Protein AF-A0A3N0YQL2-F1 (afdb_monomer_lite)

pLDDT: mean 78.01, std 17.99, range [33.09, 98.69]

InterPro domains:
  IPR001079 Galectin, carbohydrate recognition domain [PF00337] (7-134)
  IPR001079 Galectin, carbohydrate recognition domain [PF00337] (142-264)
  IPR001079 Galectin, carbohydrate recognition domain [PF00337] (271-361)
  IPR001079 Galectin, carbohydrate recognition domain [PS51304] (8-136)
  IPR001079 Galectin, carbohydrate recognition domain [PS51304] (143-271)
  IPR001079 Galectin, carbohydrate recognition domain [PS51304] (274-363)
  IPR001079 Galectin, carbohydrate recognition domain [SM00276] (6-136)
  IPR001079 Galectin, carbohydrate recognition domain [SM00276] (141-267)
  IPR001079 Galectin, carbohydrate recognition domain [SM00276] (268-362)
  IPR001079 Galectin, carbohydrate recognition domain [SM00908] (12-135)
  IPR001079 Galectin, carbohydrate recognition domain [SM00908] (147-268)
  IPR001079 Galectin, carbohydrate recognition domain [SM00908] (270-363)
  IPR001079 Galectin, carbohydrate recognition domain [cd00070] (7-133)
  IPR001079 Galectin, carbohydrate recognition domain [cd00070] (142-264)
  IPR001079 Galectin, carbohydrate recognition domain [cd00070] (268-362)
  IPR013320 Concanavalin A-like lectin/glucanase domain superfamily [SSF49899] (4-138)
  IPR013320 Concanavalin A-like lectin/glucanase domain superfamily [SSF49899] (140-264)
  IPR013320 Concanavalin A-like lectin/glucanase domain superfamily [SSF49899] (266-362)
  IPR044156 Galectin-like [PTHR11346] (110-264)

Secondary structure (DSSP, 8-state):
--PBPSSEEEE-TT---TTEEEEEEEEE-TT-SBEEEEEEETTEEEEEEEEE-SSTT-EEEEEEEETTEE---EEEES-SS-TT-EEEEEEEE-SSEEEEEETTEEEEEEE-SS-GGG--EEEEEESEEEEEEEEEE---SSEEEE-TT---TT-EEEEEEEB-TT-SBEEEEEEETTEEEEEEEEETTTTEEEEEEEETTEE---EE-SS-S--TTSEEEEEEEE-SSEEEEEETTEEEEEEE-SS--GGGEEEEEEEE-B---EEEEETTEEEEEEEEETTTTEEEEEEEETTEE---EE-SS----TT----EEEEE-SSEEEEEETTEEEEEEE-SS--GGGEEEEEE--SS-------

Radius of gyration: 23.84 Å; chains: 1; bounding box: 56×53×61 Å

Sequence (363 aa):
LFTQSVPFTTPIQGGLKDGMIITVCGRVLLDANRFDVDFLYGSDHVLHFNPRYDGGSGLVVHNTFQKGIWGSEENKSQTPFPRGQTFALQIFVTQGSYKISTNGKPFSEFKHRLPFSWVDRFCIVGKVELSLVAFQHVVMVPYKSVIHGGLQPGKVIIIHGVISPQANRVGISLRHKHGIAFDYSPRFDENVVVRNTYQDGKWGAEERSELLPYKRGALMQVTIFCSHHQYEVFVNGEKTHTYKHRYTKLEEIDVLDIRGDMQVGISLRHKHGIAFDYSPRFDENVVVRNTYQDGKWGAEERSELLPYKRGALMQVTIFCSHHQYEVFVNGEKTHTYKHRYTKLEEIDVLDIRGDMQLTFVQP

Foldseek 3Di:
DDWDDPFDKDWPVPADDAQKKKKWKWAFAQPFQKKWKFQDFDPKTQWIWMFGDPDDQTKIWIWIGDPNDIDDIDIGPHDPHDHGDIKMWMWHDHPFWTFIDILQGTGDTGGGPDPSRSGTMITMHGRIITPDIDMDGFADPQGKDWPVQFADAFDKDKDKFAFALPFQKKWKFQDFPAWTQWIWMDGPVVQWTWIWTTHPNDIDDIDIDPGRPHDHRGMWIWMWHDHQFWTFIATPRHGRDIGGGPPNPRSRRTMITIHTGTFKFKFWDFPAWTQWGWGQDVVVQWIWIWTDHPNDIDDIDIDPGGPDDPPGGWDWDWDDDQFWIWIDISNHTRDIGGGPDRPVVRGDDIDGMGVHRCSDDDD

Structure (mmCIF, N/CA/C/O backbone):
data_AF-A0A3N0YQL2-F1
#
_entry.id   AF-A0A3N0YQL2-F1
#
loop_
_atom_site.group_PDB
_atom_site.id
_atom_site.type_symbol
_atom_site.label_atom_id
_atom_site.label_alt_id
_atom_site.label_comp_id
_atom_site.label_asym_id
_atom_site.label_entity_id
_atom_site.label_seq_id
_atom_site.pdbx_PDB_ins_code
_atom_site.Cartn_x
_atom_site.Cartn_y
_atom_site.Cartn_z
_atom_site.occupancy
_atom_site.B_iso_or_equiv
_atom_site.auth_seq_id
_atom_site.auth_comp_id
_atom_site.auth_asym_id
_atom_site.auth_atom_id
_atom_site.pdbx_PDB_model_num
ATOM 1 N N . LEU A 1 1 ? 21.279 8.010 3.273 1.00 38.53 1 LEU A N 1
ATOM 2 C CA . LEU A 1 1 ? 20.609 7.209 2.224 1.00 38.53 1 LEU A CA 1
ATOM 3 C C . LEU A 1 1 ? 21.231 5.823 2.232 1.00 38.53 1 LEU A C 1
ATOM 5 O O . LEU A 1 1 ? 22.429 5.730 2.003 1.00 38.53 1 LEU A O 1
ATOM 9 N N . PHE A 1 2 ? 20.461 4.785 2.556 1.00 39.72 2 PHE A N 1
ATOM 10 C CA . PHE A 1 2 ? 20.927 3.400 2.457 1.00 39.72 2 PHE A CA 1
ATOM 11 C C . PHE A 1 2 ? 20.707 2.916 1.021 1.00 39.72 2 PHE A C 1
ATOM 13 O O . PHE A 1 2 ? 19.566 2.840 0.573 1.00 39.72 2 PHE A O 1
ATOM 20 N N . THR A 1 3 ? 21.783 2.622 0.296 1.00 56.16 3 THR A N 1
ATOM 21 C CA . THR A 1 3 ? 21.717 1.931 -0.997 1.00 56.16 3 THR A CA 1
ATOM 22 C C . THR A 1 3 ? 21.744 0.424 -0.763 1.00 56.16 3 THR A C 1
ATOM 24 O O . THR A 1 3 ? 22.514 -0.069 0.062 1.00 56.16 3 THR A O 1
ATOM 27 N N . GLN A 1 4 ? 20.908 -0.328 -1.479 1.00 71.62 4 GLN A N 1
ATOM 28 C CA . GLN A 1 4 ? 21.026 -1.787 -1.509 1.00 71.62 4 GLN A CA 1
ATOM 29 C C . GLN A 1 4 ? 22.111 -2.156 -2.530 1.00 71.62 4 GLN A C 1
ATOM 31 O O . GLN A 1 4 ? 22.141 -1.607 -3.634 1.00 71.62 4 GLN A O 1
ATOM 36 N N . SER A 1 5 ? 23.028 -3.053 -2.163 1.00 84.81 5 SER A N 1
ATOM 37 C CA . SER A 1 5 ? 24.125 -3.463 -3.045 1.00 84.81 5 SER A CA 1
ATOM 38 C C . SER A 1 5 ? 23.605 -4.249 -4.246 1.00 84.81 5 SER A C 1
ATOM 40 O O . SER A 1 5 ? 22.799 -5.163 -4.077 1.00 84.81 5 SER A O 1
ATOM 42 N N . VAL A 1 6 ? 24.127 -3.945 -5.435 1.00 92.75 6 VAL A N 1
ATOM 43 C CA . VAL A 1 6 ? 23.905 -4.720 -6.663 1.00 92.75 6 VAL A CA 1
ATOM 44 C C . VAL A 1 6 ? 25.187 -5.515 -6.967 1.00 92.75 6 VAL A C 1
ATOM 46 O O . VAL A 1 6 ? 26.262 -4.913 -6.944 1.00 92.75 6 VAL A O 1
ATOM 49 N N . PRO A 1 7 ? 25.133 -6.840 -7.222 1.00 95.12 7 PRO A N 1
ATOM 50 C CA . PRO A 1 7 ? 23.943 -7.677 -7.389 1.00 95.12 7 PRO A CA 1
ATOM 51 C C . PRO A 1 7 ? 23.123 -7.830 -6.101 1.00 95.12 7 PRO A C 1
ATOM 53 O O . PRO A 1 7 ? 23.662 -8.096 -5.029 1.00 95.12 7 PRO A O 1
ATOM 56 N N . PHE A 1 8 ? 21.807 -7.677 -6.231 1.00 93.88 8 PHE A N 1
ATOM 57 C CA . PHE A 1 8 ? 20.845 -7.900 -5.159 1.00 93.88 8 PHE A CA 1
ATOM 58 C C . PHE A 1 8 ? 20.169 -9.251 -5.378 1.00 93.88 8 PHE A C 1
ATOM 60 O O . PHE A 1 8 ? 19.734 -9.566 -6.485 1.00 93.88 8 PHE A O 1
ATOM 67 N N . THR A 1 9 ? 20.050 -10.070 -4.338 1.00 94.56 9 THR A N 1
ATOM 68 C CA . THR A 1 9 ? 19.311 -11.336 -4.407 1.00 94.56 9 THR A CA 1
ATOM 69 C C . THR A 1 9 ? 18.670 -11.624 -3.061 1.00 94.56 9 THR A C 1
ATOM 71 O O . THR A 1 9 ? 19.324 -11.516 -2.027 1.00 94.56 9 THR A O 1
ATOM 74 N N . THR A 1 10 ? 17.395 -12.006 -3.068 1.00 88.94 10 THR A N 1
ATOM 75 C CA . THR A 1 10 ? 16.645 -12.319 -1.847 1.00 88.94 10 THR A CA 1
ATOM 76 C C . THR A 1 10 ? 15.658 -13.470 -2.081 1.00 88.94 10 THR A C 1
ATOM 78 O O . THR A 1 10 ? 15.078 -13.559 -3.170 1.00 88.94 10 THR A O 1
ATOM 81 N N . PRO A 1 11 ? 15.456 -14.380 -1.109 1.00 90.06 11 PRO A N 1
ATOM 82 C CA . PRO A 1 11 ? 14.391 -15.374 -1.181 1.00 90.06 11 PRO A CA 1
ATOM 83 C C . PRO A 1 11 ? 13.011 -14.722 -1.014 1.00 90.06 11 PRO A C 1
ATOM 85 O O . PRO A 1 11 ? 12.819 -13.854 -0.161 1.00 90.06 11 PRO A O 1
ATOM 88 N N . ILE A 1 12 ? 12.019 -15.191 -1.771 1.00 85.19 12 ILE A N 1
ATOM 89 C CA . ILE A 1 12 ? 10.620 -14.786 -1.585 1.00 85.19 12 ILE A CA 1
ATOM 90 C C . ILE A 1 12 ? 10.001 -15.703 -0.524 1.00 85.19 12 ILE A C 1
ATOM 92 O O . ILE A 1 12 ? 9.573 -16.821 -0.813 1.00 85.19 12 ILE A O 1
ATOM 96 N N . GLN A 1 13 ? 9.993 -15.256 0.736 1.00 72.62 13 GLN A N 1
ATOM 97 C CA . GLN A 1 13 ? 9.479 -16.062 1.849 1.00 72.62 13 GLN A CA 1
ATOM 98 C C . GLN A 1 13 ? 8.000 -16.427 1.647 1.00 72.62 13 GLN A C 1
ATOM 100 O O . GLN A 1 13 ? 7.140 -15.561 1.503 1.00 72.62 13 GLN A O 1
ATOM 105 N N . GLY A 1 14 ? 7.703 -17.729 1.661 1.00 75.50 14 GLY A N 1
ATOM 106 C CA . GLY A 1 14 ? 6.360 -18.252 1.397 1.00 75.50 14 GLY A CA 1
ATOM 107 C C . GLY A 1 14 ? 5.975 -18.331 -0.087 1.00 75.50 14 GLY A C 1
ATOM 108 O O . GLY A 1 14 ? 4.814 -18.634 -0.368 1.00 75.50 14 GLY A O 1
ATOM 109 N N . GLY A 1 15 ? 6.924 -18.092 -1.001 1.00 85.38 15 GLY A N 1
ATOM 110 C CA . GLY A 1 15 ? 6.731 -18.147 -2.450 1.00 85.38 15 GLY A CA 1
ATOM 111 C C . GLY A 1 15 ? 5.921 -16.977 -3.008 1.00 85.38 15 GLY A C 1
ATOM 112 O O . GLY A 1 15 ? 5.329 -16.184 -2.272 1.00 85.38 15 GLY A O 1
ATOM 113 N N . LEU A 1 16 ? 5.890 -16.878 -4.335 1.00 85.81 16 LEU A N 1
ATOM 114 C CA . LEU A 1 16 ? 5.120 -15.854 -5.032 1.00 85.81 16 LEU A CA 1
ATOM 115 C C . LEU A 1 16 ? 3.643 -16.259 -5.181 1.00 85.81 16 LEU A C 1
ATOM 117 O O . LEU A 1 16 ? 3.326 -17.402 -5.515 1.00 85.81 16 LEU A O 1
ATOM 121 N N . LYS A 1 17 ? 2.729 -15.317 -4.927 1.00 79.50 17 LYS A N 1
ATOM 122 C CA . LYS A 1 17 ? 1.278 -15.548 -4.831 1.00 79.50 17 LYS A CA 1
ATOM 123 C C . LYS A 1 17 ? 0.494 -14.572 -5.707 1.00 79.50 17 LYS A C 1
ATOM 125 O O . LYS A 1 17 ? 0.959 -13.472 -5.995 1.00 79.50 17 LYS A O 1
ATOM 130 N N . ASP A 1 18 ? -0.715 -14.974 -6.089 1.00 77.25 18 ASP A N 1
ATOM 131 C CA . ASP A 1 18 ? -1.687 -14.076 -6.720 1.00 77.25 18 ASP A CA 1
ATOM 132 C C . ASP A 1 18 ? -1.991 -12.881 -5.798 1.00 77.25 18 ASP A C 1
ATOM 134 O O . ASP A 1 18 ? -2.036 -13.017 -4.570 1.00 77.25 18 ASP A O 1
ATOM 138 N N . GLY A 1 19 ? -2.133 -11.693 -6.383 1.00 61.38 19 GLY A N 1
ATOM 139 C CA . GLY A 1 19 ? -2.349 -10.456 -5.636 1.00 61.38 19 GLY A CA 1
ATOM 140 C C . GLY A 1 19 ? -1.086 -9.854 -5.002 1.00 61.38 19 GLY A C 1
ATOM 141 O O . GLY A 1 19 ? -1.201 -8.875 -4.259 1.00 61.38 19 GLY A O 1
ATOM 142 N N . MET A 1 20 ? 0.109 -10.405 -5.259 1.00 69.88 20 MET A N 1
ATOM 143 C CA . MET A 1 20 ? 1.369 -9.797 -4.812 1.00 69.88 20 MET A CA 1
ATOM 144 C C . MET A 1 20 ? 1.831 -8.668 -5.735 1.00 69.88 20 MET A C 1
ATOM 146 O O . MET A 1 20 ? 1.753 -8.780 -6.957 1.00 69.88 20 MET A O 1
ATOM 150 N N . ILE A 1 21 ? 2.389 -7.608 -5.150 1.00 70.62 21 ILE A N 1
ATOM 151 C CA . ILE A 1 21 ? 3.128 -6.555 -5.854 1.00 70.62 21 ILE A CA 1
ATOM 152 C C . ILE A 1 21 ? 4.588 -6.619 -5.409 1.00 70.62 21 ILE A C 1
ATOM 154 O O . ILE A 1 21 ? 4.882 -6.663 -4.214 1.00 70.62 21 ILE A O 1
ATOM 158 N N . ILE A 1 22 ? 5.502 -6.605 -6.375 1.00 81.88 22 ILE A N 1
ATOM 159 C CA . ILE A 1 22 ? 6.930 -6.387 -6.149 1.00 81.88 22 ILE A CA 1
ATOM 160 C C . ILE A 1 22 ? 7.253 -4.985 -6.646 1.00 81.88 22 ILE A C 1
ATOM 162 O O . ILE A 1 22 ? 7.020 -4.689 -7.819 1.00 81.88 22 ILE A O 1
ATOM 166 N N . THR A 1 23 ? 7.788 -4.137 -5.772 1.00 74.69 23 THR A N 1
ATOM 167 C CA . THR A 1 23 ? 8.196 -2.772 -6.123 1.00 74.69 23 THR A CA 1
ATOM 168 C C . THR A 1 23 ? 9.709 -2.635 -6.014 1.00 74.69 23 THR A C 1
ATOM 170 O O . THR A 1 23 ? 10.309 -3.010 -5.006 1.00 74.69 23 THR A O 1
ATOM 173 N N . VAL A 1 24 ? 10.318 -2.077 -7.056 1.00 78.62 24 VAL A N 1
ATOM 174 C CA . VAL A 1 24 ? 11.746 -1.769 -7.146 1.00 78.62 24 VAL A CA 1
ATOM 175 C C . VAL A 1 24 ? 11.889 -0.281 -7.419 1.00 78.62 24 VAL A C 1
ATOM 177 O O . VAL A 1 24 ? 11.384 0.206 -8.430 1.00 78.62 24 VAL A O 1
ATOM 180 N N . CYS A 1 25 ? 12.604 0.432 -6.555 1.00 76.75 25 CYS A N 1
ATOM 181 C CA . CYS A 1 25 ? 12.960 1.828 -6.792 1.00 76.75 25 CYS A CA 1
ATOM 182 C C . CYS A 1 25 ? 14.475 1.972 -6.835 1.00 76.75 25 CYS A C 1
ATOM 184 O O . CYS A 1 25 ? 15.205 1.322 -6.082 1.00 76.75 25 CYS A O 1
ATOM 186 N N . GLY A 1 26 ? 14.949 2.822 -7.735 1.00 79.25 26 GLY A N 1
ATOM 187 C CA . GLY A 1 26 ? 16.371 2.933 -8.006 1.00 79.25 26 GLY A CA 1
ATOM 188 C C . GLY A 1 26 ? 16.716 4.053 -8.971 1.00 79.25 26 GLY A C 1
ATOM 189 O O . GLY A 1 26 ? 15.863 4.865 -9.335 1.00 79.25 26 GLY A O 1
ATOM 190 N N . ARG A 1 27 ? 17.981 4.081 -9.391 1.00 86.75 27 ARG A N 1
ATOM 191 C CA . ARG A 1 27 ? 18.517 4.966 -10.429 1.00 86.75 27 ARG A CA 1
ATOM 192 C C . ARG A 1 27 ? 19.263 4.140 -11.467 1.00 86.75 27 ARG A C 1
ATOM 194 O O . ARG A 1 27 ? 20.073 3.285 -11.121 1.00 86.75 27 ARG A O 1
ATOM 201 N N . VAL A 1 28 ? 19.026 4.414 -12.745 1.00 93.75 28 VAL A N 1
ATOM 202 C CA . VAL A 1 28 ? 19.843 3.848 -13.827 1.00 93.75 28 VAL A CA 1
ATOM 203 C C . VAL A 1 28 ? 21.182 4.580 -13.861 1.00 93.75 28 VAL A C 1
ATOM 205 O O . VAL A 1 28 ? 21.197 5.811 -13.918 1.00 93.75 28 VAL A O 1
ATOM 208 N N . LEU A 1 29 ? 22.307 3.862 -13.873 1.00 93.88 29 LEU A N 1
ATOM 209 C CA . LEU A 1 29 ? 23.619 4.509 -13.978 1.00 93.88 29 LEU A CA 1
ATOM 210 C C . LEU A 1 29 ? 23.774 5.258 -15.313 1.00 93.88 29 LEU A C 1
ATOM 212 O O . LEU A 1 29 ? 23.198 4.886 -16.338 1.00 93.88 29 LEU A O 1
ATOM 216 N N . LEU A 1 30 ? 24.554 6.342 -15.311 1.00 93.38 30 LEU A N 1
ATOM 217 C CA . LEU A 1 30 ? 24.712 7.204 -16.489 1.00 93.38 30 LEU A CA 1
ATOM 218 C C . LEU A 1 30 ? 25.372 6.470 -17.674 1.00 93.38 30 LEU A C 1
ATOM 220 O O . LEU A 1 30 ? 25.091 6.779 -18.828 1.00 93.38 30 LEU A O 1
ATOM 224 N N . ASP A 1 31 ? 26.194 5.462 -17.386 1.00 93.69 31 ASP A N 1
ATOM 225 C CA . ASP A 1 31 ? 26.913 4.607 -18.334 1.00 93.69 31 ASP A CA 1
ATOM 226 C C . ASP A 1 31 ? 26.268 3.209 -18.497 1.00 93.69 31 ASP A C 1
ATOM 228 O O . ASP A 1 31 ? 26.922 2.251 -18.938 1.00 93.69 31 ASP A O 1
ATOM 232 N N . ALA A 1 32 ? 24.990 3.061 -18.119 1.00 94.25 32 ALA A N 1
ATOM 233 C CA . ALA A 1 32 ? 24.277 1.788 -18.178 1.00 94.25 32 ALA A CA 1
ATOM 234 C C . ALA A 1 32 ? 24.202 1.229 -19.608 1.00 94.25 32 ALA A C 1
ATOM 236 O O . ALA A 1 32 ? 23.735 1.904 -20.525 1.00 94.25 32 ALA A O 1
ATOM 237 N N . ASN A 1 33 ? 24.624 -0.021 -19.806 1.00 94.38 33 ASN A N 1
ATOM 238 C CA . ASN A 1 33 ? 24.375 -0.793 -21.030 1.00 94.38 33 ASN A CA 1
ATOM 239 C C . ASN A 1 33 ? 23.115 -1.659 -20.887 1.00 94.38 33 ASN A C 1
ATOM 241 O O . ASN A 1 33 ? 22.314 -1.725 -21.816 1.00 94.38 33 ASN A O 1
ATOM 245 N N . ARG A 1 34 ? 22.906 -2.248 -19.702 1.00 96.38 34 ARG A N 1
ATOM 246 C CA . ARG A 1 34 ? 21.661 -2.903 -19.283 1.00 96.38 34 ARG A CA 1
ATOM 247 C C . ARG A 1 34 ? 21.572 -3.058 -17.762 1.00 96.38 34 ARG A C 1
ATOM 249 O O . ARG A 1 34 ? 22.577 -2.921 -17.058 1.00 96.38 34 ARG A O 1
ATOM 256 N N . PHE A 1 35 ? 20.384 -3.406 -17.287 1.00 97.50 35 PHE A N 1
ATOM 257 C CA . PHE A 1 35 ? 20.178 -4.062 -15.996 1.00 97.50 35 PHE A CA 1
ATOM 258 C C . PHE A 1 35 ? 19.065 -5.106 -16.119 1.00 97.50 35 PHE A C 1
ATOM 260 O O . PHE A 1 35 ? 18.319 -5.112 -17.100 1.00 97.50 35 PHE A O 1
ATOM 267 N N . ASP A 1 36 ? 18.979 -6.012 -15.157 1.00 97.69 36 ASP A N 1
ATOM 268 C CA . ASP A 1 36 ? 18.136 -7.203 -15.220 1.00 97.69 36 ASP A CA 1
ATOM 269 C C . ASP A 1 36 ? 17.361 -7.331 -13.897 1.00 97.69 36 ASP A C 1
ATOM 271 O O . ASP A 1 36 ? 17.932 -7.101 -12.829 1.00 97.69 36 ASP A O 1
ATOM 275 N N . VAL A 1 37 ? 16.067 -7.653 -13.961 1.00 98.25 37 VAL A N 1
ATOM 276 C CA . VAL A 1 37 ? 15.163 -7.834 -12.814 1.00 98.25 37 VAL A CA 1
ATOM 277 C C . VAL A 1 37 ? 14.435 -9.163 -12.992 1.00 98.25 37 VAL A C 1
ATOM 279 O O . VAL A 1 37 ? 13.551 -9.292 -13.838 1.00 98.25 37 VAL A O 1
ATOM 282 N N . ASP A 1 38 ? 14.805 -10.161 -12.197 1.00 98.50 38 ASP A N 1
ATOM 283 C CA . ASP A 1 38 ? 14.491 -11.556 -12.490 1.00 98.50 38 ASP A CA 1
ATOM 284 C C . ASP A 1 38 ? 13.735 -12.248 -11.347 1.00 98.50 38 ASP A C 1
ATOM 286 O O . ASP A 1 38 ? 14.109 -12.162 -10.173 1.00 98.50 38 ASP A O 1
ATOM 290 N N . PHE A 1 39 ? 12.705 -13.015 -11.713 1.00 98.44 39 PHE A N 1
ATOM 291 C CA . PHE A 1 39 ? 12.120 -14.053 -10.864 1.00 98.44 39 PHE A CA 1
ATOM 292 C C . PHE A 1 39 ? 12.756 -15.395 -11.205 1.00 98.44 39 PHE A C 1
ATOM 294 O O . PHE A 1 39 ? 12.679 -15.846 -12.349 1.00 98.44 39 PHE A O 1
ATOM 301 N N . LEU A 1 40 ? 13.354 -16.047 -10.211 1.00 97.88 40 LEU A N 1
ATOM 302 C CA . LEU A 1 40 ? 14.130 -17.271 -10.388 1.00 97.88 40 LEU A CA 1
ATOM 303 C C . LEU A 1 40 ? 13.453 -18.478 -9.726 1.00 97.88 40 LEU A C 1
ATOM 305 O O . LEU A 1 40 ? 12.736 -18.338 -8.733 1.00 97.88 40 LEU A O 1
ATOM 309 N N . TYR A 1 41 ? 13.735 -19.662 -10.267 1.00 96.56 41 TYR A N 1
ATOM 310 C CA . TYR A 1 41 ? 13.496 -20.954 -9.627 1.00 96.56 41 TYR A CA 1
ATOM 311 C C . TYR A 1 41 ? 14.655 -21.897 -9.958 1.00 96.56 41 TYR A C 1
ATOM 313 O O . TYR A 1 41 ? 14.894 -22.215 -11.121 1.00 96.56 41 TYR A O 1
ATOM 321 N N . GLY A 1 42 ? 15.419 -22.331 -8.953 1.00 92.56 42 GLY A N 1
ATOM 322 C CA . GLY A 1 42 ? 16.680 -23.044 -9.211 1.00 92.56 42 GLY A CA 1
ATOM 323 C C . GLY A 1 42 ? 17.625 -22.235 -10.123 1.00 92.56 42 GLY A C 1
ATOM 324 O O . GLY A 1 42 ? 18.011 -21.119 -9.773 1.00 92.56 42 GLY A O 1
ATOM 325 N N . SER A 1 43 ? 17.986 -22.798 -11.281 1.00 94.12 43 SER A N 1
ATOM 326 C CA . SER A 1 43 ? 18.765 -22.140 -12.347 1.00 94.12 43 SER A CA 1
ATOM 327 C C . SER A 1 43 ? 17.916 -21.470 -13.439 1.00 94.12 43 SER A C 1
ATOM 329 O O . SER A 1 43 ? 18.475 -20.888 -14.366 1.00 94.12 43 SER A O 1
ATOM 331 N N . ASP A 1 44 ? 16.591 -21.602 -13.384 1.00 97.50 44 ASP A N 1
ATOM 332 C CA . ASP A 1 44 ? 15.672 -21.098 -14.403 1.00 97.50 44 ASP A CA 1
ATOM 333 C C . ASP A 1 44 ? 15.236 -19.655 -14.076 1.00 97.50 44 ASP A C 1
ATOM 335 O O . ASP A 1 44 ? 14.989 -19.310 -12.916 1.00 97.50 44 ASP A O 1
ATOM 339 N N . HIS A 1 45 ? 15.092 -18.818 -15.108 1.00 98.25 45 HIS A N 1
ATOM 340 C CA . HIS A 1 45 ? 14.510 -17.476 -14.999 1.00 98.25 45 HIS A CA 1
ATOM 341 C C . HIS A 1 45 ? 13.043 -17.574 -15.425 1.00 98.25 45 HIS A C 1
ATOM 343 O O . HIS A 1 45 ? 12.743 -17.655 -16.616 1.00 98.25 45 HIS A O 1
ATOM 349 N N . VAL A 1 46 ? 12.124 -17.588 -14.458 1.00 98.25 46 VAL A N 1
ATOM 350 C CA . VAL A 1 46 ? 10.669 -17.675 -14.680 1.00 98.25 46 VAL A CA 1
ATOM 351 C C . VAL A 1 46 ? 10.168 -16.429 -15.415 1.00 98.25 46 VAL A C 1
ATOM 353 O O . VAL A 1 46 ? 9.476 -16.537 -16.430 1.00 98.25 46 VAL A O 1
ATOM 356 N N . LEU A 1 47 ? 10.598 -15.259 -14.939 1.00 98.56 47 LEU A N 1
ATOM 357 C CA . LEU A 1 47 ? 10.527 -13.979 -15.637 1.00 98.56 47 LEU A CA 1
ATOM 358 C C . LEU A 1 47 ? 11.933 -13.387 -15.654 1.00 98.56 47 LEU A C 1
ATOM 360 O O . LEU A 1 47 ? 12.548 -13.243 -14.601 1.00 98.56 47 LEU A O 1
ATOM 364 N N . HIS A 1 48 ? 12.388 -12.996 -16.836 1.00 98.62 48 HIS A N 1
ATOM 365 C CA . HIS A 1 48 ? 13.538 -12.131 -17.041 1.00 98.62 48 HIS A CA 1
ATOM 366 C C . HIS A 1 48 ? 13.045 -10.787 -17.574 1.00 98.62 48 HIS A C 1
ATOM 368 O O . HIS A 1 48 ? 12.433 -10.764 -18.643 1.00 98.62 48 HIS A O 1
ATOM 374 N N . PHE A 1 49 ? 13.270 -9.691 -16.844 1.00 98.25 49 PHE A N 1
ATOM 375 C CA . PHE A 1 49 ? 12.907 -8.330 -17.257 1.00 98.25 49 PHE A CA 1
ATOM 376 C C . PHE A 1 49 ? 14.176 -7.496 -17.438 1.00 98.25 49 PHE A C 1
ATOM 378 O O . PHE A 1 49 ? 14.848 -7.152 -16.467 1.00 98.25 49 PHE A O 1
ATOM 385 N N . ASN A 1 50 ? 14.517 -7.167 -18.683 1.00 97.56 50 ASN A N 1
ATOM 386 C CA . ASN A 1 50 ? 15.839 -6.647 -19.025 1.00 97.56 50 ASN A CA 1
ATOM 387 C C . ASN A 1 50 ? 15.782 -5.379 -19.888 1.00 97.56 50 ASN A C 1
ATOM 389 O O . ASN A 1 50 ? 15.722 -5.458 -21.120 1.00 97.56 50 ASN A O 1
ATOM 393 N N . PRO A 1 51 ? 15.814 -4.193 -19.257 1.00 97.06 51 PRO A N 1
ATOM 394 C CA . PRO A 1 51 ? 16.091 -2.931 -19.933 1.00 97.06 51 PRO A CA 1
ATOM 395 C C . PRO A 1 51 ? 17.501 -2.906 -20.542 1.00 97.06 51 PRO A C 1
ATOM 397 O O . PRO A 1 51 ? 18.503 -2.931 -19.825 1.00 97.06 51 PRO A O 1
ATOM 400 N N . ARG A 1 52 ? 17.569 -2.821 -21.876 1.00 95.44 52 ARG A N 1
ATOM 401 C CA . ARG A 1 52 ? 18.792 -2.716 -22.689 1.00 95.44 52 ARG A CA 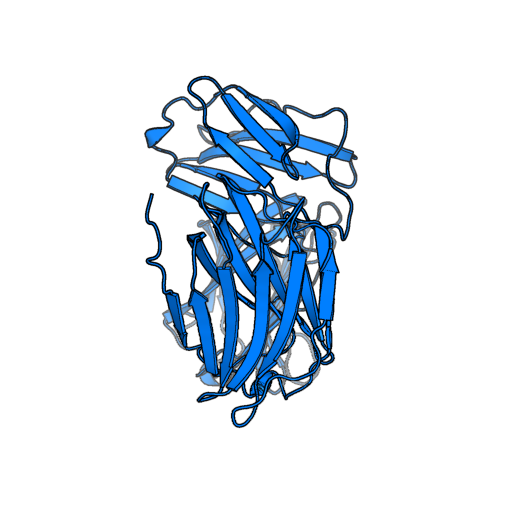1
ATOM 402 C C . ARG A 1 52 ? 18.884 -1.332 -23.336 1.00 95.44 52 ARG A C 1
ATOM 404 O O . ARG A 1 52 ? 17.876 -0.755 -23.748 1.00 95.44 52 ARG A O 1
ATOM 411 N N . TYR A 1 53 ? 20.103 -0.817 -23.474 1.00 92.50 53 TYR A N 1
ATOM 412 C CA . TYR A 1 53 ? 20.385 0.518 -24.019 1.00 92.50 53 TYR A CA 1
ATOM 413 C C . TYR A 1 53 ? 21.285 0.479 -25.263 1.00 92.50 53 TYR A C 1
ATOM 415 O O . TYR A 1 53 ? 22.004 1.442 -25.562 1.00 92.50 53 TYR A O 1
ATOM 423 N N . ASP A 1 54 ? 21.246 -0.647 -25.972 1.00 82.62 54 ASP A N 1
ATOM 424 C CA . ASP A 1 54 ? 22.004 -0.917 -27.187 1.00 82.62 54 ASP A CA 1
ATOM 425 C C . ASP A 1 54 ? 21.328 -0.227 -28.386 1.00 82.62 54 ASP A C 1
ATOM 427 O O . ASP A 1 54 ? 20.577 -0.828 -29.151 1.00 82.62 54 ASP A O 1
ATOM 431 N N . GLY A 1 55 ? 21.577 1.080 -28.517 1.00 65.69 55 GLY A N 1
ATOM 432 C CA . GLY A 1 55 ? 21.080 1.922 -29.608 1.00 65.69 55 GLY A CA 1
ATOM 433 C C . GLY A 1 55 ? 19.868 2.795 -29.252 1.00 65.69 55 GLY A C 1
ATOM 434 O O . GLY A 1 55 ? 18.907 2.362 -28.615 1.00 65.69 55 GLY A O 1
ATOM 435 N N . GLY A 1 56 ? 19.909 4.053 -29.705 1.00 72.38 56 GLY A N 1
ATOM 436 C CA . GLY A 1 56 ? 18.789 4.997 -29.634 1.00 72.38 56 GLY A CA 1
ATOM 437 C C . GLY A 1 56 ? 18.199 5.179 -28.230 1.00 72.38 56 GLY A C 1
ATOM 438 O O . GLY A 1 56 ? 18.917 5.403 -27.257 1.00 72.38 56 GLY A O 1
ATOM 439 N N . SER A 1 57 ? 16.871 5.095 -28.141 1.00 74.69 57 SER A N 1
ATOM 440 C CA . SER A 1 57 ? 16.079 5.238 -26.912 1.00 74.69 57 SER A CA 1
ATOM 441 C C . SER A 1 57 ? 15.911 3.938 -26.109 1.00 74.69 57 SER A C 1
ATOM 443 O O . SER A 1 57 ? 15.085 3.894 -25.198 1.00 74.69 57 SER A O 1
ATOM 445 N N . GLY A 1 58 ? 16.685 2.890 -26.418 1.00 88.62 58 GLY A N 1
ATOM 446 C CA . GLY A 1 58 ? 16.667 1.609 -25.706 1.00 88.62 58 GLY A CA 1
ATOM 447 C C . GLY A 1 58 ? 15.366 0.809 -25.847 1.00 88.62 58 GLY A C 1
ATOM 448 O O . GLY A 1 58 ? 14.407 1.213 -26.511 1.00 88.62 58 GLY A O 1
ATOM 449 N N . LEU A 1 59 ? 15.337 -0.357 -25.205 1.00 94.31 59 LEU A N 1
ATOM 450 C CA . LEU A 1 59 ? 14.196 -1.274 -25.184 1.00 94.31 59 LEU A CA 1
ATOM 451 C C . LEU A 1 59 ? 14.164 -2.081 -23.881 1.00 94.31 59 LEU A C 1
ATOM 453 O O . LEU A 1 59 ? 15.134 -2.093 -23.128 1.00 94.31 59 LEU A O 1
ATOM 457 N N . VAL A 1 60 ? 13.064 -2.785 -23.625 1.00 96.69 60 VAL A N 1
ATOM 458 C CA . VAL A 1 60 ? 12.965 -3.780 -22.549 1.00 96.69 60 VAL A CA 1
ATOM 459 C C . VAL A 1 60 ? 12.631 -5.142 -23.141 1.00 96.69 60 VAL A C 1
ATOM 461 O O . VAL A 1 60 ? 11.637 -5.277 -23.859 1.00 96.69 60 VAL A O 1
ATOM 464 N N . VAL A 1 61 ? 13.446 -6.145 -22.821 1.00 97.25 61 VAL A N 1
ATOM 465 C CA . VAL A 1 61 ? 13.205 -7.551 -23.164 1.00 97.25 61 VAL A CA 1
ATOM 466 C C . VAL A 1 61 ? 12.495 -8.249 -22.015 1.00 97.25 61 VAL A C 1
ATOM 468 O O . VAL A 1 61 ? 12.888 -8.093 -20.859 1.00 97.25 61 VAL A O 1
ATOM 471 N N . HIS A 1 62 ? 11.483 -9.050 -22.342 1.00 98.19 62 HIS A N 1
ATOM 472 C CA . HIS A 1 62 ? 10.883 -10.021 -21.432 1.00 98.19 62 HIS A CA 1
ATOM 473 C C . HIS A 1 62 ? 11.135 -11.424 -21.978 1.00 98.19 62 HIS A C 1
ATOM 475 O O . HIS A 1 62 ? 10.950 -11.663 -23.174 1.00 98.19 62 HIS A O 1
ATOM 481 N N . ASN A 1 63 ? 11.561 -12.361 -21.136 1.00 98.56 63 ASN A N 1
ATOM 482 C CA . ASN A 1 63 ? 11.724 -13.751 -21.556 1.00 98.56 63 ASN A CA 1
ATOM 483 C C . ASN A 1 63 ? 11.634 -14.722 -20.367 1.00 98.56 63 ASN A C 1
ATOM 485 O O . ASN A 1 63 ? 11.529 -14.312 -19.213 1.00 98.56 63 ASN A O 1
ATOM 489 N N . THR A 1 64 ? 11.710 -16.013 -20.668 1.00 98.69 64 THR A N 1
ATOM 490 C CA . THR A 1 64 ? 11.885 -17.103 -19.706 1.00 98.69 64 THR A CA 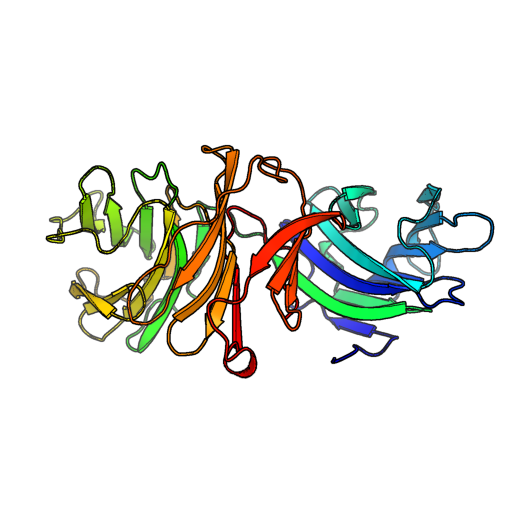1
ATOM 491 C C . THR A 1 64 ? 13.106 -17.911 -20.137 1.00 98.69 64 THR A C 1
ATOM 493 O O . THR A 1 64 ? 13.251 -18.221 -21.323 1.00 98.69 64 THR A O 1
ATOM 496 N N . PHE A 1 65 ? 13.968 -18.260 -19.186 1.00 98.50 65 PHE A N 1
ATOM 497 C CA . PHE A 1 65 ? 15.070 -19.202 -19.375 1.00 98.50 65 PHE A CA 1
ATOM 498 C C . PHE A 1 65 ? 14.728 -20.491 -18.642 1.00 98.50 65 PHE A C 1
ATOM 500 O O . PHE A 1 65 ? 14.483 -20.455 -17.438 1.00 98.50 65 PHE A O 1
ATOM 507 N N . GLN A 1 66 ? 14.707 -21.614 -19.353 1.00 97.56 66 GLN A N 1
ATOM 508 C CA . GLN A 1 66 ? 14.404 -22.916 -18.772 1.00 97.56 66 GLN A CA 1
ATOM 509 C C . GLN A 1 66 ? 15.378 -23.976 -19.280 1.00 97.56 66 GLN A C 1
ATOM 511 O O . GLN A 1 66 ? 15.598 -24.090 -20.486 1.00 97.56 66 GLN A O 1
ATOM 516 N N . LYS A 1 67 ? 15.920 -24.798 -18.369 1.00 95.06 67 LYS A N 1
ATOM 517 C CA . LYS A 1 67 ? 16.758 -25.970 -18.699 1.00 95.06 67 LYS A CA 1
ATOM 518 C C . LYS A 1 67 ? 17.930 -25.632 -19.637 1.00 95.06 67 LYS A C 1
ATOM 520 O O . LYS A 1 67 ? 18.267 -26.409 -20.527 1.00 95.06 67 LYS A O 1
ATOM 525 N N . GLY A 1 68 ? 18.548 -24.467 -19.443 1.00 95.31 68 GLY A N 1
ATOM 526 C CA . GLY A 1 68 ? 19.692 -24.020 -20.242 1.00 95.31 68 GLY A CA 1
ATOM 527 C C . GLY A 1 68 ? 19.348 -23.248 -21.523 1.00 95.31 68 GLY A C 1
ATOM 528 O O . GLY A 1 68 ? 20.268 -22.868 -22.244 1.00 95.31 68 GLY A O 1
ATOM 529 N N . ILE A 1 69 ? 18.065 -23.015 -21.831 1.00 97.31 69 ILE A N 1
ATOM 530 C CA . ILE A 1 69 ? 17.620 -22.433 -23.107 1.00 97.31 69 ILE A CA 1
ATOM 531 C C . ILE A 1 69 ? 16.707 -21.219 -22.868 1.00 97.31 69 ILE A C 1
ATOM 533 O O . ILE A 1 69 ? 15.779 -21.265 -22.059 1.00 97.31 69 ILE A O 1
ATOM 537 N N . TRP A 1 70 ? 16.953 -20.132 -23.604 1.00 98.38 70 TRP A N 1
ATOM 538 C CA . TRP A 1 70 ? 16.062 -18.968 -23.670 1.00 98.38 70 TRP A CA 1
ATOM 539 C C . TRP A 1 70 ? 14.871 -19.236 -24.595 1.00 98.38 70 TRP A C 1
ATOM 541 O O . TRP A 1 70 ? 15.040 -19.748 -25.701 1.00 98.38 70 TRP A O 1
ATOM 551 N N . GLY A 1 71 ? 13.670 -18.842 -24.168 1.00 98.25 71 GLY A N 1
ATOM 552 C CA . GLY A 1 71 ? 12.489 -18.813 -25.032 1.00 98.25 71 GLY A CA 1
ATOM 553 C C . GLY A 1 71 ? 12.512 -17.659 -26.045 1.00 98.25 71 GLY A C 1
ATOM 554 O O . GLY A 1 71 ? 13.507 -16.953 -26.207 1.00 98.25 71 GLY A O 1
ATOM 555 N N . SER A 1 72 ? 11.383 -17.424 -26.716 1.00 97.75 72 SER A N 1
ATOM 556 C CA . SER A 1 72 ? 11.213 -16.274 -27.616 1.00 97.75 72 SER A CA 1
ATOM 557 C C . SER A 1 72 ? 11.203 -14.950 -26.838 1.00 97.75 72 SER A C 1
ATOM 559 O O . SER A 1 72 ? 10.444 -14.816 -25.878 1.00 97.75 72 SER A O 1
ATOM 561 N N . GLU A 1 73 ? 12.003 -13.964 -27.249 1.00 97.75 73 GLU A N 1
ATOM 562 C CA . GLU A 1 73 ? 12.009 -12.630 -26.628 1.00 97.75 73 GLU A CA 1
ATOM 563 C C . GLU A 1 73 ? 10.693 -11.863 -26.885 1.00 97.75 73 GLU A C 1
ATOM 565 O O . GLU A 1 73 ? 10.173 -11.845 -28.001 1.00 97.75 73 GLU A O 1
ATOM 570 N N . GLU A 1 74 ? 10.173 -11.183 -25.860 1.00 97.44 74 GLU A N 1
ATOM 571 C CA . GLU A 1 74 ? 9.064 -10.227 -25.955 1.00 97.44 74 GLU A CA 1
ATOM 572 C C . GLU A 1 74 ? 9.576 -8.798 -25.717 1.00 97.44 74 GLU A C 1
ATOM 574 O O . GLU A 1 74 ? 9.774 -8.352 -24.582 1.00 97.44 74 GLU A O 1
ATOM 579 N N . ASN A 1 75 ? 9.788 -8.069 -26.814 1.00 94.25 75 ASN A N 1
ATOM 580 C CA . ASN A 1 75 ? 10.472 -6.778 -26.805 1.00 94.25 75 ASN A CA 1
ATOM 581 C C . ASN A 1 75 ? 9.492 -5.593 -26.762 1.00 94.25 75 ASN A C 1
ATOM 583 O O . ASN A 1 75 ? 8.484 -5.563 -27.473 1.00 94.25 75 ASN A O 1
ATOM 587 N N . LYS A 1 76 ? 9.808 -4.590 -25.936 1.00 92.44 76 LYS A N 1
ATOM 588 C CA . LYS A 1 76 ? 9.109 -3.299 -25.850 1.00 92.44 76 LYS A CA 1
ATOM 589 C C . LYS A 1 76 ? 10.089 -2.170 -26.160 1.00 92.44 76 LYS A C 1
ATOM 591 O O . LYS A 1 76 ? 11.000 -1.909 -25.379 1.00 92.44 76 LYS A O 1
ATOM 596 N N . SER A 1 77 ? 9.921 -1.532 -27.315 1.00 84.75 77 SER A N 1
ATOM 597 C CA . SER A 1 77 ? 10.733 -0.386 -27.747 1.00 84.75 77 SER A CA 1
ATOM 598 C C . SER A 1 77 ? 10.501 0.837 -26.858 1.00 84.75 77 SER A C 1
ATOM 600 O O . SER A 1 77 ? 9.382 1.040 -26.399 1.00 84.75 77 SER A O 1
ATOM 602 N N . GLN A 1 78 ? 11.532 1.679 -26.714 1.00 84.88 78 GLN A N 1
ATOM 603 C CA . GLN A 1 78 ? 11.591 2.825 -25.798 1.00 84.88 78 GLN A CA 1
ATOM 604 C C . GLN A 1 78 ? 11.547 2.382 -24.330 1.00 84.88 78 GLN A C 1
ATOM 606 O O . GLN A 1 78 ? 10.493 2.080 -23.772 1.00 84.88 78 GLN A O 1
ATOM 611 N N . THR A 1 79 ? 12.716 2.342 -23.688 1.00 87.38 79 THR A N 1
ATOM 612 C CA . THR A 1 79 ? 12.787 1.978 -22.268 1.00 87.38 79 THR A CA 1
ATOM 613 C C . THR A 1 79 ? 12.210 3.098 -21.384 1.00 87.38 79 THR A C 1
ATOM 615 O O . THR A 1 79 ? 12.594 4.258 -21.550 1.00 87.38 79 THR A O 1
ATOM 618 N N . PRO A 1 80 ? 11.334 2.794 -20.405 1.00 87.19 80 PRO A N 1
ATOM 619 C CA . PRO A 1 80 ? 10.794 3.781 -19.465 1.00 87.19 80 PRO A CA 1
ATOM 620 C C . PRO A 1 80 ? 11.802 4.169 -18.365 1.00 87.19 80 PRO A C 1
ATOM 622 O O . PRO A 1 80 ? 11.448 4.862 -17.410 1.00 87.19 80 PRO A O 1
ATOM 625 N N . PHE A 1 81 ? 13.058 3.730 -18.494 1.00 91.75 81 PHE A N 1
ATOM 626 C CA . PHE A 1 81 ? 14.138 3.911 -17.530 1.00 91.75 81 PHE A CA 1
ATOM 627 C C . PHE A 1 81 ? 15.300 4.711 -18.155 1.00 91.75 81 PHE A C 1
ATOM 629 O O . PHE A 1 81 ? 16.286 4.105 -18.572 1.00 91.75 81 PHE A O 1
ATOM 636 N N . PRO A 1 82 ? 15.249 6.048 -18.291 1.00 90.38 82 PRO A N 1
ATOM 637 C CA . PRO A 1 82 ? 16.360 6.796 -18.886 1.00 90.38 82 PRO A CA 1
ATOM 638 C C . PRO A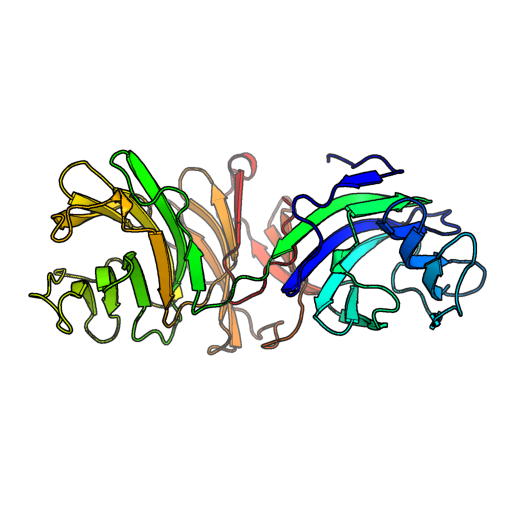 1 82 ? 17.636 6.732 -18.026 1.00 90.38 82 PRO A C 1
ATOM 640 O O . PRO A 1 82 ? 17.569 6.749 -16.797 1.00 90.38 82 PRO A O 1
ATOM 643 N N . ARG A 1 83 ? 18.813 6.713 -18.667 1.00 93.62 83 ARG A N 1
ATOM 644 C CA . ARG A 1 83 ? 20.123 6.777 -17.984 1.00 93.62 83 ARG A CA 1
ATOM 645 C C . ARG A 1 83 ? 20.212 8.003 -17.066 1.00 93.62 83 ARG A C 1
ATOM 647 O O . ARG A 1 83 ? 19.771 9.089 -17.435 1.00 93.62 83 ARG A O 1
ATOM 654 N N . GLY A 1 84 ? 20.785 7.828 -15.878 1.00 87.94 84 GLY A N 1
ATOM 655 C CA . GLY A 1 84 ? 20.919 8.864 -14.848 1.00 87.94 84 GLY A CA 1
ATOM 656 C C . GLY A 1 84 ? 19.632 9.189 -14.076 1.00 87.94 84 GLY A C 1
ATOM 657 O O . GLY A 1 84 ? 19.716 9.817 -13.018 1.00 87.94 84 GLY A O 1
ATOM 658 N N . GLN A 1 85 ? 18.457 8.759 -14.549 1.00 84.19 85 GLN A N 1
ATOM 659 C CA . GLN A 1 85 ? 17.171 9.045 -13.910 1.00 84.19 85 GLN A CA 1
ATOM 660 C C . GLN A 1 85 ? 16.797 8.004 -12.856 1.00 84.19 85 GLN A C 1
ATOM 662 O O . GLN A 1 85 ? 17.209 6.841 -12.912 1.00 84.19 85 GLN A O 1
ATOM 667 N N . THR A 1 86 ? 15.999 8.441 -11.883 1.00 78.25 86 THR A N 1
ATOM 668 C CA . THR A 1 86 ? 15.334 7.548 -10.935 1.00 78.25 86 THR A CA 1
ATOM 669 C C . THR A 1 86 ? 14.103 6.896 -11.560 1.00 78.25 86 THR A C 1
ATOM 671 O O . THR A 1 86 ? 13.523 7.413 -12.516 1.00 78.25 86 THR A O 1
ATOM 674 N N . PHE A 1 87 ? 13.694 5.754 -11.016 1.00 81.56 87 PHE A N 1
ATOM 675 C CA . PHE A 1 87 ? 12.492 5.044 -11.439 1.00 81.56 87 PHE A CA 1
ATOM 676 C C . PHE A 1 87 ? 11.798 4.339 -10.272 1.00 81.56 87 PHE A C 1
ATOM 678 O O . PHE A 1 87 ? 12.424 4.017 -9.261 1.00 81.56 87 PHE A O 1
ATOM 685 N N . ALA A 1 88 ? 10.517 4.041 -10.473 1.00 74.31 88 ALA A N 1
ATOM 686 C CA . ALA A 1 88 ? 9.760 3.042 -9.734 1.00 74.31 88 ALA A CA 1
ATOM 687 C C . ALA A 1 88 ? 9.232 1.992 -10.726 1.00 74.31 88 ALA A C 1
ATOM 689 O O . ALA A 1 88 ? 8.452 2.319 -11.620 1.00 74.31 88 ALA A O 1
ATOM 690 N N . LEU A 1 89 ? 9.665 0.742 -10.583 1.00 82.56 89 LEU A N 1
ATOM 691 C CA . LEU A 1 89 ? 9.167 -0.430 -11.302 1.00 82.56 89 LEU A CA 1
ATOM 692 C C . LEU A 1 89 ? 8.244 -1.210 -10.367 1.00 82.56 89 LEU A C 1
ATOM 694 O O . LEU A 1 89 ? 8.569 -1.426 -9.203 1.00 82.56 89 LEU A O 1
ATOM 698 N N . GLN A 1 90 ? 7.109 -1.655 -10.889 1.00 74.62 90 GLN A N 1
ATOM 699 C CA . GLN A 1 90 ? 6.125 -2.442 -10.165 1.00 74.62 90 GLN A CA 1
ATOM 700 C C . GLN A 1 90 ? 5.744 -3.663 -10.991 1.00 74.62 90 GLN A C 1
ATOM 702 O O . GLN A 1 90 ? 5.372 -3.524 -12.158 1.00 74.62 90 GLN A O 1
ATOM 707 N N . ILE A 1 91 ? 5.786 -4.842 -10.380 1.00 85.44 91 ILE A N 1
ATOM 708 C CA . ILE A 1 91 ? 5.370 -6.100 -10.994 1.00 85.44 91 ILE A CA 1
ATOM 709 C C . ILE A 1 91 ? 4.224 -6.668 -10.156 1.00 85.44 91 ILE A C 1
ATOM 711 O O . ILE A 1 91 ? 4.430 -7.100 -9.024 1.00 85.44 91 ILE A O 1
ATOM 715 N N . PHE A 1 92 ? 3.008 -6.633 -10.697 1.00 79.81 92 PHE A N 1
ATOM 716 C CA . PHE A 1 92 ? 1.813 -7.195 -10.077 1.00 79.81 92 PHE A CA 1
ATOM 717 C C . PHE A 1 92 ? 1.576 -8.618 -10.584 1.00 79.81 92 PHE A C 1
ATOM 719 O O . PHE A 1 92 ? 1.473 -8.857 -11.790 1.00 79.81 92 PHE A O 1
ATOM 726 N N . VAL A 1 93 ? 1.500 -9.564 -9.657 1.00 82.12 93 VAL A N 1
ATOM 727 C CA . VAL A 1 93 ? 1.324 -10.989 -9.928 1.00 82.12 93 VAL A CA 1
ATOM 728 C C . VAL A 1 93 ? -0.163 -11.304 -9.952 1.00 82.12 93 VAL A C 1
ATOM 730 O O . VAL A 1 93 ? -0.853 -11.168 -8.943 1.00 82.12 93 VAL A O 1
ATOM 733 N N . THR A 1 94 ? -0.649 -11.745 -11.108 1.00 79.38 94 THR A N 1
ATOM 734 C CA . THR A 1 94 ? -2.015 -12.255 -11.273 1.00 79.38 94 THR A CA 1
ATOM 735 C C . THR A 1 94 ? -1.991 -13.741 -11.613 1.00 79.38 94 THR A C 1
ATOM 737 O O . THR A 1 94 ? -0.960 -14.267 -12.029 1.00 79.38 94 THR A O 1
ATOM 740 N N . GLN A 1 95 ? -3.136 -14.412 -11.541 1.00 80.56 95 GLN A N 1
ATOM 741 C CA . GLN A 1 95 ? -3.281 -15.812 -11.938 1.00 80.56 95 GLN A CA 1
ATOM 742 C C . GLN A 1 95 ? -2.839 -16.105 -13.391 1.00 80.56 95 GLN A C 1
ATOM 744 O O . GLN A 1 95 ? -2.415 -17.223 -13.675 1.00 80.56 95 GLN A O 1
ATOM 749 N N . GLY A 1 96 ? -2.925 -15.131 -14.310 1.00 81.38 96 GLY A N 1
ATOM 750 C CA . GLY A 1 96 ? -2.622 -15.321 -15.741 1.00 81.38 96 GLY A CA 1
ATOM 751 C C . GLY A 1 96 ? -1.333 -14.663 -16.255 1.00 81.38 96 GLY A C 1
ATOM 752 O O . GLY A 1 96 ? -0.812 -15.068 -17.298 1.00 81.38 96 GLY A O 1
ATOM 753 N N . SER A 1 97 ? -0.823 -13.644 -15.564 1.00 90.88 97 SER A N 1
ATOM 754 C CA . SER A 1 97 ? 0.303 -12.830 -16.037 1.00 90.88 97 SER A CA 1
ATOM 755 C C . SER A 1 97 ? 0.993 -12.031 -14.930 1.00 90.88 97 SER A C 1
ATOM 757 O O . SER A 1 97 ? 0.428 -11.777 -13.860 1.00 90.88 97 SER A O 1
ATOM 759 N N . TYR A 1 98 ? 2.203 -11.566 -15.236 1.00 95.50 98 TYR A N 1
ATOM 760 C CA . TYR A 1 98 ? 2.844 -10.441 -14.567 1.00 95.50 98 TYR A CA 1
ATOM 761 C C . TYR A 1 98 ? 2.436 -9.141 -15.265 1.00 95.50 98 TYR A C 1
ATOM 763 O O . TYR A 1 98 ? 2.767 -8.934 -16.435 1.00 95.50 98 TYR A O 1
ATOM 771 N N . LYS A 1 99 ? 1.737 -8.251 -14.558 1.00 80.69 99 LYS A N 1
ATOM 772 C CA . LYS A 1 99 ? 1.371 -6.914 -15.048 1.00 80.69 99 LYS A CA 1
ATOM 773 C C . LYS A 1 99 ? 2.383 -5.898 -14.546 1.00 80.69 99 LYS A C 1
ATOM 775 O O . LYS A 1 99 ? 2.581 -5.766 -13.341 1.00 80.69 99 LYS A O 1
ATOM 780 N N . ILE A 1 100 ? 3.029 -5.192 -15.463 1.00 88.38 100 ILE A N 1
ATOM 781 C CA . ILE A 1 100 ? 4.211 -4.386 -15.176 1.00 88.38 100 ILE A CA 1
ATOM 782 C C . ILE A 1 100 ? 3.892 -2.911 -15.405 1.00 88.38 100 ILE A C 1
ATOM 784 O O . ILE A 1 100 ? 3.416 -2.509 -16.470 1.00 88.38 100 ILE A O 1
ATOM 788 N N . SER A 1 101 ? 4.160 -2.098 -14.387 1.00 77.94 101 SER A N 1
ATOM 789 C CA . SER A 1 101 ? 4.000 -0.644 -14.418 1.00 77.94 101 SER A CA 1
ATOM 790 C C . SER A 1 101 ? 5.305 0.047 -14.047 1.00 77.94 101 SER A C 1
ATOM 792 O O . SER A 1 101 ? 6.086 -0.457 -13.242 1.00 77.94 101 SER A O 1
ATOM 794 N N . THR A 1 102 ? 5.535 1.218 -14.628 1.00 77.31 102 THR A N 1
ATOM 795 C CA . THR A 1 102 ? 6.741 2.025 -14.424 1.00 77.31 102 THR A CA 1
ATOM 796 C C . THR A 1 102 ? 6.350 3.477 -14.198 1.00 77.31 102 THR A C 1
ATOM 798 O O . THR A 1 102 ? 5.589 4.033 -14.989 1.00 77.31 102 THR A O 1
ATOM 801 N N . ASN A 1 103 ? 6.849 4.091 -13.125 1.00 70.06 103 ASN A N 1
ATOM 802 C CA . ASN A 1 103 ? 6.557 5.475 -12.729 1.00 70.06 103 ASN A CA 1
ATOM 803 C C . ASN A 1 103 ? 5.041 5.772 -12.690 1.00 70.06 103 ASN A C 1
ATOM 805 O O . ASN A 1 103 ? 4.565 6.765 -13.239 1.00 70.06 103 ASN A O 1
ATOM 809 N N . GLY A 1 104 ? 4.267 4.850 -12.101 1.00 50.81 104 GLY A N 1
ATOM 810 C CA . GLY A 1 104 ? 2.809 4.957 -11.987 1.00 50.81 104 GLY A CA 1
ATOM 811 C C . GLY A 1 104 ? 2.028 4.782 -13.298 1.00 50.81 104 GLY A C 1
ATOM 812 O O . GLY A 1 104 ? 0.835 5.064 -13.327 1.00 50.81 104 GLY A O 1
ATOM 813 N N . LYS A 1 105 ? 2.654 4.327 -14.392 1.00 61.94 105 LYS A N 1
ATOM 814 C CA . LYS A 1 105 ? 1.984 4.085 -15.683 1.00 61.94 105 LYS A CA 1
ATOM 815 C C . LYS A 1 105 ? 2.115 2.612 -16.095 1.00 61.94 105 LYS A C 1
ATOM 817 O O . LYS A 1 105 ? 3.218 2.074 -15.990 1.00 61.94 105 LYS A O 1
ATOM 822 N N . PRO A 1 106 ? 1.045 1.950 -16.579 1.00 75.19 106 PRO A N 1
ATOM 823 C CA . PRO A 1 106 ? 1.154 0.621 -17.181 1.00 75.19 106 PRO A CA 1
ATOM 824 C C . PRO A 1 106 ? 2.158 0.621 -18.339 1.00 75.19 106 PRO A C 1
ATOM 826 O O . PRO A 1 106 ? 2.149 1.540 -19.158 1.00 75.19 106 PRO A O 1
ATOM 829 N N . PHE A 1 107 ? 3.010 -0.402 -18.405 1.00 83.69 107 PHE A N 1
ATOM 830 C CA . PHE A 1 107 ? 4.086 -0.507 -19.395 1.00 83.69 107 PHE A CA 1
ATOM 831 C C . PHE A 1 107 ? 3.998 -1.795 -20.220 1.00 83.69 107 PHE A C 1
ATOM 833 O O . PHE A 1 107 ? 4.008 -1.754 -21.452 1.00 83.69 107 PHE A O 1
ATOM 840 N N . SER A 1 108 ? 3.889 -2.947 -19.560 1.00 94.75 108 SER A N 1
ATOM 841 C CA . SER A 1 108 ? 3.853 -4.248 -20.229 1.00 94.75 108 SER A CA 1
ATOM 842 C C . SER A 1 108 ? 3.079 -5.288 -19.420 1.00 94.75 108 SER A C 1
ATOM 844 O O . SER A 1 108 ? 2.736 -5.093 -18.256 1.00 94.75 108 SER A O 1
ATOM 846 N N . GLU A 1 109 ? 2.778 -6.410 -20.061 1.00 93.75 109 GLU A N 1
ATOM 847 C CA . GLU A 1 109 ? 2.194 -7.589 -19.435 1.00 93.75 109 GLU A CA 1
ATOM 848 C C . GLU A 1 109 ? 2.899 -8.808 -20.028 1.00 93.75 109 GLU A C 1
ATOM 850 O O . GLU A 1 109 ? 2.950 -8.941 -21.250 1.00 93.75 109 GLU A O 1
ATOM 855 N N . PHE A 1 110 ? 3.462 -9.666 -19.176 1.00 98.06 110 PHE A N 1
ATOM 856 C CA . PHE A 1 110 ? 4.116 -10.910 -19.581 1.00 98.06 110 PHE A CA 1
ATOM 857 C C . PHE A 1 110 ? 3.275 -12.085 -19.092 1.00 98.06 110 PHE A C 1
ATOM 859 O O . PHE A 1 110 ? 3.041 -12.235 -17.889 1.00 98.06 110 PHE A O 1
ATOM 866 N N . LYS A 1 111 ? 2.772 -12.902 -20.020 1.00 98.12 111 LYS A N 1
ATOM 867 C CA . LYS A 1 111 ? 1.966 -14.082 -19.676 1.00 98.12 111 LYS A CA 1
ATOM 868 C C . LYS A 1 111 ? 2.851 -15.159 -19.060 1.00 98.12 111 LYS A C 1
ATOM 870 O O . LYS A 1 111 ? 3.977 -15.371 -19.506 1.00 98.12 111 LYS A O 1
ATOM 875 N N . HIS A 1 112 ? 2.323 -15.868 -18.067 1.00 97.56 112 HIS A N 1
ATOM 876 C CA . HIS A 1 112 ? 3.062 -16.931 -17.384 1.00 97.56 112 HIS A CA 1
ATOM 877 C C . HIS A 1 112 ? 3.432 -18.056 -18.353 1.00 97.56 112 HIS A C 1
ATOM 879 O O . HIS A 1 112 ? 2.560 -18.782 -18.826 1.00 97.56 112 HIS A O 1
ATOM 885 N N . ARG A 1 113 ? 4.731 -18.213 -18.635 1.00 98.25 113 ARG A N 1
ATOM 886 C CA . ARG A 1 113 ? 5.270 -19.359 -19.394 1.00 98.25 113 ARG A CA 1
ATOM 887 C C . ARG A 1 113 ? 5.592 -20.554 -18.496 1.00 98.25 113 ARG A C 1
ATOM 889 O O . ARG A 1 113 ? 5.569 -21.688 -18.958 1.00 98.25 113 ARG A O 1
ATOM 896 N N . LEU A 1 114 ? 5.858 -20.290 -17.217 1.00 97.19 114 LEU A N 1
ATOM 897 C CA . LEU A 1 114 ? 6.013 -21.267 -16.139 1.00 97.19 114 LEU A CA 1
ATOM 898 C C . LEU A 1 114 ? 5.129 -20.849 -14.952 1.00 97.19 114 LEU A C 1
ATOM 900 O O . LEU A 1 114 ? 4.778 -19.670 -14.856 1.00 97.19 114 LEU A O 1
ATOM 904 N N . PRO A 1 115 ? 4.764 -21.768 -14.040 1.00 97.19 115 PRO A N 1
ATOM 905 C CA . PRO A 1 115 ? 3.973 -21.421 -12.865 1.00 97.19 115 PRO A CA 1
ATOM 906 C C . PRO A 1 115 ? 4.688 -20.384 -11.991 1.00 97.19 115 PRO A C 1
ATOM 908 O O . PRO A 1 115 ? 5.771 -20.642 -11.469 1.00 97.19 115 PRO A O 1
ATOM 911 N N . PHE A 1 116 ? 4.059 -19.227 -11.772 1.00 95.50 116 PHE A N 1
ATOM 912 C CA . PHE A 1 116 ? 4.615 -18.180 -10.905 1.00 95.50 116 PHE A CA 1
ATOM 913 C C . PHE A 1 116 ? 4.844 -18.669 -9.463 1.00 95.50 116 PHE A C 1
ATOM 915 O O . PHE A 1 116 ? 5.726 -18.165 -8.776 1.00 95.50 116 PHE A O 1
ATOM 922 N N . SER A 1 117 ? 4.094 -19.683 -9.021 1.00 93.25 117 SER A N 1
ATOM 923 C CA . SER A 1 117 ? 4.238 -20.331 -7.713 1.00 93.25 117 SER A CA 1
ATOM 924 C C . SER A 1 117 ? 5.533 -21.134 -7.543 1.00 93.25 117 SER A C 1
ATOM 926 O O . SER A 1 117 ? 5.831 -21.555 -6.428 1.00 93.25 117 SER A O 1
ATOM 928 N N . TRP A 1 118 ? 6.308 -21.355 -8.612 1.00 94.69 118 TRP A N 1
ATOM 929 C CA . TRP A 1 118 ? 7.653 -21.928 -8.515 1.00 94.69 118 TRP A CA 1
ATOM 930 C C . TRP A 1 118 ? 8.701 -20.899 -8.081 1.00 94.69 118 TRP A C 1
ATOM 932 O O . TRP A 1 118 ? 9.752 -21.294 -7.594 1.00 94.69 118 TRP A O 1
ATOM 942 N N . VAL A 1 119 ? 8.444 -19.595 -8.238 1.00 97.25 119 VAL A N 1
ATOM 943 C CA . VAL A 1 119 ? 9.441 -18.552 -7.954 1.00 97.25 119 VAL A CA 1
ATOM 944 C C . VAL A 1 119 ? 9.858 -18.585 -6.482 1.00 97.25 119 VAL A C 1
ATOM 946 O O . VAL A 1 119 ? 9.041 -18.347 -5.589 1.00 97.25 119 VAL A O 1
AT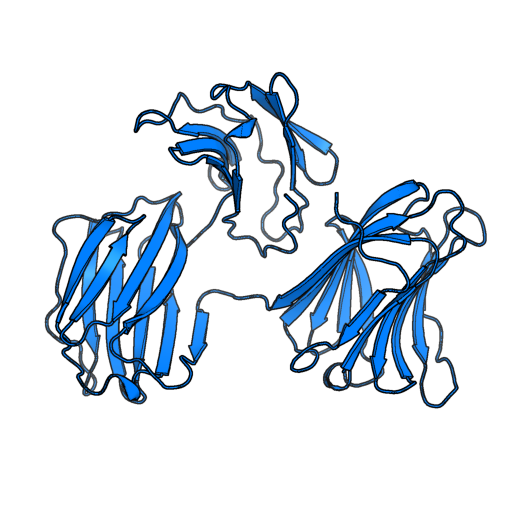OM 949 N N . ASP A 1 120 ? 11.148 -18.837 -6.246 1.00 93.12 120 ASP A N 1
ATOM 950 C CA . ASP A 1 120 ? 11.754 -18.955 -4.916 1.00 93.12 120 ASP A CA 1
ATOM 951 C C . ASP A 1 120 ? 12.673 -17.770 -4.567 1.00 93.12 120 ASP A C 1
ATOM 953 O O . ASP A 1 120 ? 12.874 -17.460 -3.389 1.00 93.12 120 ASP A O 1
ATOM 957 N N . ARG A 1 121 ? 13.200 -17.068 -5.578 1.00 95.62 121 ARG A N 1
ATOM 958 C CA . ARG A 1 121 ? 14.124 -15.936 -5.434 1.00 95.62 121 ARG A CA 1
ATOM 959 C C . ARG A 1 121 ? 13.779 -14.793 -6.379 1.00 95.62 121 ARG A C 1
ATOM 961 O O . ARG A 1 121 ? 13.299 -14.991 -7.494 1.00 95.62 121 ARG A O 1
ATOM 968 N N . PHE A 1 122 ? 14.121 -13.594 -5.931 1.00 97.12 122 PHE A N 1
ATOM 969 C CA . PHE A 1 122 ? 14.153 -12.383 -6.737 1.00 97.12 122 PHE A CA 1
ATOM 970 C C . PHE A 1 122 ? 15.592 -11.882 -6.842 1.00 97.12 122 PHE A C 1
ATOM 972 O O . PHE A 1 122 ? 16.313 -11.868 -5.840 1.00 97.12 122 PHE A O 1
ATOM 979 N N . CYS A 1 123 ? 16.008 -11.486 -8.041 1.00 97.31 123 CYS A N 1
ATOM 980 C CA . CYS A 1 123 ? 17.373 -11.070 -8.341 1.00 97.31 123 CYS A CA 1
ATOM 981 C C . CYS A 1 123 ? 17.379 -9.770 -9.152 1.00 97.31 123 CYS A C 1
ATOM 983 O O . CYS A 1 123 ? 16.544 -9.592 -10.036 1.00 97.31 123 CYS A O 1
ATOM 985 N N . ILE A 1 124 ? 18.317 -8.868 -8.861 1.00 98.12 124 ILE A N 1
ATOM 986 C CA . ILE A 1 124 ? 18.571 -7.667 -9.663 1.00 98.12 124 ILE A CA 1
ATOM 987 C C . ILE A 1 124 ? 20.072 -7.533 -9.892 1.00 98.12 124 ILE A C 1
ATOM 989 O O . ILE A 1 124 ? 20.851 -7.514 -8.936 1.00 98.12 124 ILE A O 1
ATOM 993 N N . VAL A 1 125 ? 20.478 -7.415 -11.156 1.00 97.88 125 VAL A N 1
ATOM 994 C CA . VAL A 1 125 ? 21.887 -7.292 -11.563 1.00 97.88 125 VAL A CA 1
ATOM 995 C C . VAL A 1 125 ? 22.074 -6.226 -12.648 1.00 97.88 125 VAL A C 1
ATOM 997 O O . VAL A 1 125 ? 21.112 -5.699 -13.201 1.00 97.88 125 VAL A O 1
ATOM 1000 N N . GLY A 1 126 ? 23.329 -5.890 -12.952 1.00 96.88 126 GLY A N 1
ATOM 1001 C CA . GLY A 1 126 ? 23.684 -4.907 -13.980 1.00 96.88 126 GLY A CA 1
ATOM 1002 C C . GLY A 1 126 ? 23.829 -3.479 -13.448 1.00 96.88 126 GLY A C 1
ATOM 1003 O O . GLY A 1 126 ? 24.088 -3.262 -12.266 1.00 96.88 126 GLY A O 1
ATOM 1004 N N . LYS A 1 127 ? 23.744 -2.488 -14.343 1.00 96.19 127 LYS A N 1
ATOM 1005 C CA . LYS A 1 127 ? 24.147 -1.098 -14.067 1.00 96.19 127 LYS A CA 1
ATOM 1006 C C . LYS A 1 127 ? 23.008 -0.244 -13.493 1.00 96.19 127 LYS A C 1
ATOM 1008 O O . LYS A 1 127 ? 22.508 0.681 -14.139 1.00 96.19 127 LYS A O 1
ATOM 1013 N N . VAL A 1 128 ? 22.612 -0.561 -12.263 1.00 95.50 128 VAL A N 1
ATOM 1014 C CA . VAL A 1 128 ? 21.519 0.095 -11.532 1.00 95.50 128 VAL A CA 1
ATOM 1015 C C . VAL A 1 128 ? 21.885 0.303 -10.058 1.00 95.50 128 VAL A C 1
ATOM 1017 O O . VAL A 1 128 ? 22.556 -0.530 -9.459 1.00 95.50 128 VAL A O 1
ATOM 1020 N N . GLU A 1 129 ? 21.444 1.413 -9.470 1.00 90.00 129 GLU A N 1
ATOM 1021 C CA . GLU A 1 129 ? 21.472 1.660 -8.023 1.00 90.00 129 GLU A CA 1
ATOM 1022 C C . GLU A 1 129 ? 20.084 1.389 -7.443 1.00 90.00 129 GLU A C 1
ATOM 1024 O O . GLU A 1 129 ? 19.088 1.810 -8.032 1.00 90.00 129 GLU A O 1
ATOM 1029 N N . LEU A 1 130 ? 19.994 0.746 -6.278 1.00 79.62 130 LEU A N 1
ATOM 1030 C CA . LEU A 1 130 ? 18.719 0.422 -5.634 1.00 79.62 130 LEU A CA 1
ATOM 1031 C C . LEU A 1 130 ? 18.504 1.253 -4.365 1.00 79.62 130 LEU A C 1
ATOM 1033 O O . LEU A 1 130 ? 19.321 1.211 -3.443 1.00 79.62 130 LEU A O 1
ATOM 1037 N N . SER A 1 131 ? 17.374 1.966 -4.304 1.00 69.31 131 SER A N 1
ATOM 1038 C CA . SER A 1 131 ? 16.854 2.578 -3.071 1.00 69.31 131 SER A CA 1
ATOM 1039 C C . SER A 1 131 ? 15.811 1.694 -2.381 1.00 69.31 131 SER A C 1
ATOM 1041 O O . SER A 1 131 ? 15.627 1.800 -1.171 1.00 69.31 131 SER A O 1
ATOM 1043 N N . LEU A 1 132 ? 15.154 0.799 -3.128 1.00 63.44 132 LEU A N 1
ATOM 1044 C CA . LEU A 1 132 ? 14.164 -0.142 -2.612 1.00 63.44 132 LEU A CA 1
ATOM 1045 C C . LEU A 1 132 ? 14.127 -1.439 -3.418 1.00 63.44 132 LEU A C 1
ATOM 1047 O O . LEU A 1 132 ? 14.025 -1.410 -4.645 1.00 63.44 132 LEU A O 1
ATOM 1051 N N . VAL A 1 133 ? 13.974 -2.544 -2.690 1.00 69.56 133 VAL A N 1
ATOM 1052 C CA . VAL A 1 133 ? 13.173 -3.694 -3.127 1.00 69.56 133 VAL A CA 1
ATOM 1053 C C . VAL A 1 133 ? 12.142 -4.027 -2.041 1.00 69.56 133 VAL A C 1
ATOM 1055 O O . VAL A 1 133 ? 12.507 -4.138 -0.871 1.00 69.56 133 VAL A O 1
ATOM 1058 N N . ALA A 1 134 ? 10.867 -4.171 -2.412 1.00 63.88 134 ALA A N 1
ATOM 1059 C CA . ALA A 1 134 ? 9.768 -4.504 -1.503 1.00 63.88 134 ALA A CA 1
ATOM 1060 C C . ALA A 1 134 ? 8.808 -5.541 -2.103 1.00 63.88 134 ALA A C 1
ATOM 1062 O O . ALA A 1 134 ? 8.531 -5.524 -3.301 1.00 63.88 134 ALA A O 1
ATOM 1063 N N . PHE A 1 135 ? 8.258 -6.398 -1.240 1.00 67.75 135 PHE A N 1
ATOM 1064 C CA . PHE A 1 135 ? 7.264 -7.422 -1.572 1.00 67.75 135 PHE A CA 1
ATOM 1065 C C . PHE A 1 135 ? 6.011 -7.166 -0.738 1.00 67.75 135 PHE A C 1
ATOM 1067 O O . PHE A 1 135 ? 6.095 -7.031 0.482 1.00 67.75 135 PHE A O 1
ATOM 1074 N N . GLN A 1 136 ? 4.857 -7.077 -1.388 1.00 54.75 136 GLN A N 1
ATOM 1075 C CA . GLN A 1 136 ? 3.592 -6.680 -0.774 1.00 54.75 136 GLN A CA 1
ATOM 1076 C C . GLN A 1 136 ? 2.473 -7.623 -1.208 1.00 54.75 136 GLN A C 1
ATOM 1078 O O . GLN A 1 136 ? 2.485 -8.133 -2.326 1.00 54.75 136 GLN A O 1
ATOM 1083 N N . HIS A 1 137 ? 1.476 -7.809 -0.346 1.00 48.50 137 HIS A N 1
ATOM 1084 C CA . HIS A 1 137 ? 0.184 -8.387 -0.710 1.00 48.50 137 HIS A CA 1
ATOM 1085 C C . HIS A 1 137 ? -0.865 -7.279 -0.702 1.00 48.50 137 HIS A C 1
ATOM 1087 O O . HIS A 1 137 ? -0.952 -6.528 0.271 1.00 48.50 137 HIS A O 1
ATOM 1093 N N . VAL A 1 138 ? -1.683 -7.191 -1.751 1.00 44.91 138 VAL A N 1
ATOM 1094 C CA . VAL A 1 138 ? -2.825 -6.272 -1.755 1.00 44.91 138 VAL A CA 1
ATOM 1095 C C . VAL A 1 138 ? -3.882 -6.780 -0.772 1.00 44.91 138 VAL A C 1
ATOM 1097 O O . VAL A 1 138 ? -4.396 -7.888 -0.915 1.00 44.91 138 VAL A O 1
ATOM 1100 N N . VAL A 1 139 ? -4.225 -5.955 0.218 1.00 43.38 139 VAL A N 1
ATOM 1101 C CA . VAL A 1 139 ? -5.308 -6.215 1.174 1.00 43.38 139 VAL A CA 1
ATOM 1102 C C . VAL A 1 139 ? -6.512 -5.356 0.794 1.00 43.38 139 VAL A C 1
ATOM 1104 O O . VAL A 1 139 ? -6.430 -4.132 0.826 1.00 43.38 139 VAL A O 1
ATOM 1107 N N . MET A 1 140 ? -7.627 -5.992 0.429 1.00 44.78 140 MET A N 1
ATOM 1108 C CA . MET A 1 140 ? -8.884 -5.314 0.084 1.00 44.78 140 MET A CA 1
ATOM 1109 C C . MET A 1 140 ? -9.923 -5.487 1.197 1.00 44.78 140 MET A C 1
ATOM 1111 O O . MET A 1 140 ? -9.964 -6.531 1.847 1.00 44.78 140 MET A O 1
ATOM 1115 N N . VAL A 1 141 ? -10.785 -4.485 1.389 1.00 49.59 141 VAL A N 1
ATOM 1116 C CA . VAL A 1 141 ? -11.983 -4.584 2.241 1.00 49.59 141 VAL A CA 1
ATOM 1117 C C . VAL A 1 141 ? -13.154 -5.097 1.379 1.00 49.59 141 VAL A C 1
ATOM 1119 O O . VAL A 1 141 ? -13.346 -4.569 0.285 1.00 49.59 141 VAL A O 1
ATOM 1122 N N . PRO A 1 142 ? -13.947 -6.102 1.812 1.00 55.16 142 PRO A N 1
ATOM 1123 C CA . PRO A 1 142 ? -13.918 -6.769 3.113 1.00 55.16 142 PRO A CA 1
ATOM 1124 C C . PRO A 1 142 ? -12.680 -7.654 3.310 1.00 55.16 142 PRO A C 1
ATOM 1126 O O . PRO A 1 142 ? -12.434 -8.587 2.547 1.00 55.16 142 PRO A O 1
ATOM 1129 N N . TYR A 1 143 ? -11.934 -7.379 4.378 1.00 58.34 143 TYR A N 1
ATOM 1130 C CA . TYR A 1 143 ? -10.696 -8.076 4.709 1.00 58.34 143 TYR A CA 1
ATOM 1131 C C . TYR A 1 143 ? -10.989 -9.186 5.705 1.00 58.34 143 TYR A C 1
ATOM 1133 O O . TYR A 1 143 ? -11.657 -8.951 6.710 1.00 58.34 143 TYR A O 1
ATOM 1141 N N . LYS A 1 144 ? -10.452 -10.383 5.461 1.00 59.69 144 LYS A N 1
ATOM 1142 C CA . LYS A 1 144 ? -10.445 -11.471 6.440 1.00 59.69 144 LYS A CA 1
ATOM 1143 C C . LYS A 1 144 ? -9.058 -12.073 6.551 1.00 59.69 144 LYS A C 1
ATOM 1145 O O . LYS A 1 144 ? -8.401 -12.286 5.536 1.00 59.69 144 LYS A O 1
ATOM 1150 N N . SER A 1 145 ? -8.635 -12.373 7.774 1.00 56.50 145 SER A N 1
ATOM 1151 C CA . SER A 1 145 ? -7.336 -12.991 8.038 1.00 56.50 145 SER A CA 1
ATOM 1152 C C . SER A 1 145 ? -7.371 -13.887 9.269 1.00 56.50 145 SER A C 1
ATOM 1154 O O . SER A 1 145 ? -8.188 -13.688 10.170 1.00 56.50 145 SER A O 1
ATOM 1156 N N . VAL A 1 146 ? -6.483 -14.881 9.284 1.00 57.62 146 VAL A N 1
ATOM 1157 C CA . VAL A 1 146 ? -6.371 -15.882 10.347 1.00 57.62 146 VAL A CA 1
ATOM 1158 C C . VAL A 1 146 ? -5.492 -15.352 11.478 1.00 57.62 146 VAL A C 1
ATOM 1160 O O . VAL A 1 146 ? -4.338 -14.972 11.280 1.00 57.62 146 VAL A O 1
ATOM 1163 N N . ILE A 1 147 ? -6.024 -15.383 12.694 1.00 61.25 147 ILE A N 1
ATOM 1164 C CA . ILE A 1 147 ? -5.297 -15.129 13.933 1.00 61.25 147 ILE A CA 1
ATOM 1165 C C . ILE A 1 147 ? -4.649 -16.453 14.355 1.00 61.25 147 ILE A C 1
ATOM 1167 O O . ILE A 1 147 ? -5.242 -17.259 15.070 1.00 61.25 147 ILE A O 1
ATOM 1171 N N . HIS A 1 148 ? -3.420 -16.703 13.898 1.00 52.00 148 HIS A N 1
ATOM 1172 C CA . HIS A 1 148 ? -2.705 -17.940 14.226 1.00 52.00 148 HIS A CA 1
ATOM 1173 C C . HIS A 1 148 ? -2.590 -18.147 15.753 1.00 52.00 148 HIS A C 1
ATOM 1175 O O . HIS A 1 148 ? -2.144 -17.262 16.494 1.00 52.00 148 HIS A O 1
ATOM 1181 N N . GLY A 1 149 ? -3.022 -19.324 16.219 1.00 66.75 149 GLY A N 1
ATOM 1182 C CA . GLY A 1 149 ? -3.102 -19.678 17.642 1.00 66.75 149 GLY A CA 1
ATOM 1183 C C . GLY A 1 149 ? -4.276 -19.053 18.413 1.00 66.75 149 GLY A C 1
ATOM 1184 O O . GLY A 1 149 ? -4.234 -19.049 19.641 1.00 66.75 149 GLY A O 1
ATOM 1185 N N . GLY A 1 150 ? -5.276 -18.493 17.720 1.00 64.81 150 GLY A N 1
ATOM 1186 C CA . GLY A 1 150 ? -6.460 -17.871 18.324 1.00 64.81 150 GLY A CA 1
ATOM 1187 C C . GLY A 1 150 ? -6.157 -16.578 19.085 1.00 64.81 150 GLY A C 1
ATOM 1188 O O . GLY A 1 150 ? -5.052 -16.031 18.996 1.00 64.81 150 GLY A O 1
ATOM 1189 N N . LEU A 1 151 ? -7.113 -16.076 19.866 1.00 70.19 151 LEU A N 1
ATOM 1190 C CA . LEU A 1 151 ? -6.855 -15.025 20.850 1.00 70.19 151 LEU A CA 1
ATOM 1191 C C . LEU A 1 151 ? -6.402 -15.617 22.182 1.00 70.19 151 LEU A C 1
ATOM 1193 O O . LEU A 1 151 ? -6.765 -16.724 22.559 1.00 70.19 151 LEU A O 1
ATOM 1197 N N . GLN A 1 152 ? -5.597 -14.850 22.908 1.00 74.19 152 GLN A N 1
ATOM 1198 C CA . GLN A 1 152 ? -5.152 -15.175 24.260 1.00 74.19 152 GLN A CA 1
ATOM 1199 C C . GLN A 1 152 ? -5.039 -13.870 25.059 1.00 74.19 152 GLN A C 1
ATOM 1201 O O . GLN A 1 152 ? -4.809 -12.815 24.449 1.00 74.19 152 GLN A O 1
ATOM 1206 N N . PRO A 1 153 ? -5.176 -13.903 26.397 1.00 76.06 153 PRO A N 1
ATOM 1207 C CA . PRO A 1 153 ? -4.870 -12.754 27.239 1.00 76.06 153 PRO A CA 1
ATOM 1208 C C . PRO A 1 153 ? -3.463 -12.223 26.938 1.00 76.06 153 PRO A C 1
ATOM 1210 O O . PRO A 1 153 ? -2.510 -12.992 26.848 1.00 76.06 153 PRO A O 1
ATOM 1213 N N . GLY A 1 154 ? -3.341 -10.914 26.729 1.00 63.75 154 GLY A N 1
ATOM 1214 C CA . GLY A 1 154 ? -2.101 -10.272 26.292 1.00 63.75 154 GLY A CA 1
ATOM 1215 C C . GLY A 1 154 ? -2.020 -9.987 24.787 1.00 63.75 154 GLY A C 1
ATOM 1216 O O . GLY A 1 154 ? -1.245 -9.115 24.397 1.00 63.75 154 GLY A O 1
ATOM 1217 N N . LYS A 1 155 ? -2.816 -10.644 23.922 1.00 61.47 155 LYS A N 1
ATOM 1218 C CA . LYS A 1 155 ? -2.800 -10.331 22.480 1.00 61.47 155 LYS A CA 1
ATOM 1219 C C . LYS A 1 155 ? -3.360 -8.932 22.198 1.00 61.47 155 LYS A C 1
ATOM 1221 O O . LYS A 1 155 ? -4.394 -8.531 22.733 1.00 61.47 155 LYS A O 1
ATOM 1226 N N . VAL A 1 156 ? -2.685 -8.228 21.292 1.00 51.53 156 VAL A N 1
ATOM 1227 C CA . VAL A 1 156 ? -3.054 -6.902 20.784 1.00 51.53 156 VAL A CA 1
ATOM 1228 C C . VAL A 1 156 ? -3.326 -7.016 19.284 1.00 51.53 156 VAL A C 1
ATOM 1230 O O . VAL A 1 156 ? -2.522 -7.591 18.554 1.00 51.53 156 VAL A O 1
ATOM 1233 N N . ILE A 1 157 ? -4.432 -6.441 18.820 1.00 59.50 157 ILE A N 1
ATOM 1234 C CA . ILE A 1 157 ? -4.712 -6.200 17.401 1.00 59.50 157 ILE A CA 1
ATOM 1235 C C . ILE A 1 157 ? -4.699 -4.686 17.191 1.00 59.50 157 ILE A C 1
ATOM 1237 O O . ILE A 1 157 ? -5.398 -3.971 17.905 1.00 59.50 157 ILE A O 1
ATOM 1241 N N . ILE A 1 158 ? -3.921 -4.196 16.225 1.00 51.09 158 ILE A N 1
ATOM 1242 C CA . ILE A 1 158 ? -3.876 -2.777 15.844 1.00 51.09 158 ILE A CA 1
ATOM 1243 C C . ILE A 1 158 ? -4.390 -2.658 14.411 1.00 51.09 158 ILE A C 1
ATOM 1245 O O . ILE A 1 158 ? -3.957 -3.397 13.530 1.00 51.09 158 ILE A O 1
ATOM 1249 N N . ILE A 1 159 ? -5.333 -1.746 14.197 1.00 57.16 159 ILE A N 1
ATOM 1250 C CA . ILE A 1 159 ? -5.983 -1.477 12.916 1.00 57.16 159 ILE A CA 1
ATOM 1251 C C . ILE A 1 159 ? -5.858 0.019 12.645 1.00 57.16 159 ILE A C 1
ATOM 1253 O O . ILE A 1 159 ? -6.256 0.839 13.472 1.00 57.16 159 ILE A O 1
ATOM 1257 N N . HIS A 1 160 ? -5.337 0.367 11.472 1.00 51.22 160 HIS A N 1
ATOM 1258 C CA . HIS A 1 160 ? -5.270 1.738 10.975 1.00 51.22 160 HIS A CA 1
ATOM 1259 C C . HIS A 1 160 ? -6.135 1.888 9.725 1.00 51.22 160 HIS A C 1
ATOM 1261 O O . HIS A 1 160 ? -6.176 1.005 8.871 1.00 51.22 160 HIS A O 1
ATOM 1267 N N . GLY A 1 161 ? -6.812 3.024 9.614 1.00 48.94 161 GLY A N 1
ATOM 1268 C CA . GLY A 1 161 ? -7.598 3.409 8.447 1.00 48.94 161 GLY A CA 1
ATOM 1269 C C . GLY A 1 161 ? -8.243 4.771 8.671 1.00 48.94 161 GLY A C 1
ATOM 1270 O O . GLY A 1 161 ? -8.326 5.238 9.796 1.00 48.94 161 GLY A O 1
ATOM 1271 N N . VAL A 1 162 ? -8.713 5.445 7.634 1.00 46.84 162 VAL A N 1
ATOM 1272 C CA . VAL A 1 162 ? -9.516 6.672 7.782 1.00 46.84 162 VAL A CA 1
ATOM 1273 C C . VAL A 1 162 ? -10.932 6.316 7.359 1.00 46.84 162 VAL A C 1
ATOM 1275 O O . VAL A 1 162 ? -11.156 5.489 6.478 1.00 46.84 162 VAL A O 1
ATOM 1278 N N . ILE A 1 163 ? -11.908 6.907 8.021 1.00 54.91 163 ILE A N 1
ATOM 1279 C CA . ILE A 1 163 ? -13.314 6.662 7.723 1.00 54.91 163 ILE A CA 1
ATOM 1280 C C . ILE A 1 163 ? -13.689 7.341 6.401 1.00 54.91 163 ILE A C 1
ATOM 1282 O O . ILE A 1 163 ? -13.333 8.499 6.200 1.00 54.91 163 ILE A O 1
ATOM 1286 N N . SER A 1 164 ? -14.463 6.682 5.532 1.00 54.38 164 SER A N 1
ATOM 1287 C CA . SER A 1 164 ? -14.983 7.326 4.316 1.00 54.38 164 SER A CA 1
ATOM 1288 C C . SER A 1 164 ? -15.728 8.633 4.644 1.00 54.38 164 SER A C 1
ATOM 1290 O O . SER A 1 164 ? -16.496 8.676 5.612 1.00 54.38 164 SER A O 1
ATOM 1292 N N . PRO A 1 165 ? -15.579 9.705 3.842 1.00 52.62 165 PRO A N 1
ATOM 1293 C CA . PRO A 1 165 ? -16.394 10.909 3.992 1.00 52.62 165 PRO A CA 1
ATOM 1294 C C . PRO A 1 165 ? -17.904 10.643 3.860 1.00 52.62 165 PRO A C 1
ATOM 1296 O O . PRO A 1 165 ? -18.700 11.399 4.409 1.00 52.62 165 PRO A O 1
ATOM 1299 N N . GLN A 1 166 ? -18.304 9.550 3.196 1.00 63.50 166 GLN A N 1
ATOM 1300 C CA . GLN A 1 166 ? -19.693 9.099 3.046 1.00 63.50 166 GLN A CA 1
ATOM 1301 C C . GLN A 1 166 ? -20.067 7.961 4.005 1.00 63.50 166 GLN A C 1
ATOM 1303 O O . GLN A 1 166 ? -21.134 7.371 3.848 1.00 63.50 166 GLN A O 1
ATOM 1308 N N . ALA A 1 167 ? -19.213 7.622 4.979 1.00 63.88 167 ALA A N 1
ATOM 1309 C CA . ALA A 1 167 ? -19.405 6.413 5.765 1.00 63.88 167 ALA A CA 1
ATOM 1310 C C . ALA A 1 167 ? -20.765 6.369 6.458 1.00 63.88 167 ALA A C 1
ATOM 1312 O O . ALA A 1 167 ? -21.152 7.306 7.162 1.00 63.88 167 ALA A O 1
ATOM 1313 N N . ASN A 1 168 ? -21.454 5.246 6.312 1.00 74.38 168 ASN A N 1
ATOM 1314 C CA . ASN A 1 168 ? -22.576 4.886 7.157 1.00 74.38 168 ASN A CA 1
ATOM 1315 C C . ASN A 1 168 ? -22.080 3.981 8.276 1.00 74.38 168 ASN A C 1
ATOM 1317 O O . ASN A 1 168 ? -22.335 4.263 9.446 1.00 74.38 168 ASN A O 1
ATOM 1321 N N . ARG A 1 169 ? -21.336 2.916 7.943 1.00 78.88 169 ARG A N 1
ATOM 1322 C CA . ARG A 1 169 ? -20.919 1.903 8.924 1.00 78.88 169 ARG A CA 1
ATOM 1323 C C . ARG A 1 169 ? -19.524 1.369 8.644 1.00 78.88 169 ARG A C 1
ATOM 1325 O O . ARG A 1 169 ? -19.151 1.140 7.499 1.00 78.88 169 ARG A O 1
ATOM 1332 N N . VAL A 1 170 ? -18.799 1.087 9.719 1.00 76.44 170 VAL A N 1
ATOM 1333 C CA . VAL A 1 170 ? -17.621 0.214 9.725 1.00 76.44 170 VAL A CA 1
ATOM 1334 C C . VAL A 1 170 ? -17.917 -0.975 10.644 1.00 76.44 170 VAL A C 1
ATOM 1336 O O . VAL A 1 170 ? -18.719 -0.871 11.574 1.00 76.44 170 VAL A O 1
ATOM 1339 N N . GLY A 1 171 ? -17.311 -2.125 10.366 1.00 83.12 171 GLY A N 1
ATOM 1340 C CA . GLY A 1 171 ? -17.380 -3.314 11.211 1.00 83.12 171 GLY A CA 1
ATOM 1341 C C . GLY A 1 171 ? -16.003 -3.941 11.365 1.00 83.12 171 GLY A C 1
ATOM 1342 O O . GLY A 1 171 ? -15.310 -4.156 10.372 1.00 83.12 171 GLY A O 1
ATOM 1343 N N . ILE A 1 172 ? -15.616 -4.226 12.604 1.00 83.44 172 ILE A N 1
ATOM 1344 C CA . ILE A 1 172 ? -14.417 -4.977 12.973 1.00 83.44 172 ILE A CA 1
ATOM 1345 C C . ILE A 1 172 ? -14.896 -6.149 13.833 1.00 83.44 172 ILE A C 1
ATOM 1347 O O . ILE A 1 172 ? -15.273 -5.959 14.989 1.00 83.44 172 ILE A O 1
ATOM 1351 N N . SER A 1 173 ? -14.910 -7.354 13.270 1.00 87.94 173 SER A N 1
ATOM 1352 C CA . SER A 1 173 ? -15.404 -8.559 13.936 1.00 87.94 173 SER A CA 1
ATOM 1353 C C . SER A 1 173 ? -14.256 -9.518 14.268 1.00 87.94 173 SER A C 1
ATOM 1355 O O . SER A 1 173 ? -13.462 -9.879 13.398 1.00 87.94 173 SER A O 1
ATOM 1357 N N . LEU A 1 174 ? -14.213 -9.998 15.511 1.00 85.25 174 LEU A N 1
ATOM 1358 C CA . LEU A 1 174 ? -13.390 -11.120 15.959 1.00 85.25 174 LEU A CA 1
ATOM 1359 C C . LEU A 1 174 ? -14.275 -12.368 16.011 1.00 85.25 174 LEU A C 1
ATOM 1361 O O . LEU A 1 174 ? -15.256 -12.429 16.761 1.00 85.25 174 LEU A O 1
ATOM 1365 N N . ARG A 1 175 ? -13.971 -13.343 15.157 1.00 88.75 175 ARG A N 1
ATOM 1366 C CA . ARG A 1 175 ? -14.840 -14.487 14.870 1.00 88.75 175 ARG A CA 1
ATOM 1367 C C . ARG A 1 175 ? -14.241 -15.791 15.365 1.00 88.75 175 ARG A C 1
ATOM 1369 O O . ARG A 1 175 ? -13.028 -15.944 15.416 1.00 88.75 175 ARG A O 1
ATOM 1376 N N . HIS A 1 176 ? -15.139 -16.722 15.646 1.00 88.19 176 HIS A N 1
ATOM 1377 C CA . HIS A 1 176 ? -14.851 -18.132 15.878 1.00 88.19 176 HIS A CA 1
ATOM 1378 C C . HIS A 1 176 ? -15.668 -18.960 14.877 1.00 88.19 176 HIS A C 1
ATOM 1380 O O . HIS A 1 176 ? -16.589 -18.438 14.238 1.00 88.19 176 HIS A O 1
ATOM 1386 N N . LYS A 1 177 ? -15.386 -20.263 14.777 1.00 85.06 177 LYS A N 1
ATOM 1387 C CA . LYS A 1 177 ? -16.002 -21.202 13.815 1.00 85.06 177 LYS A CA 1
ATOM 1388 C C . LYS A 1 177 ? -17.532 -21.099 13.654 1.00 85.06 177 LYS A C 1
ATOM 1390 O O . LYS A 1 177 ? -18.045 -21.367 12.571 1.00 85.06 177 LYS A O 1
ATOM 1395 N N . HIS A 1 178 ? -18.256 -20.728 14.712 1.00 88.00 178 HIS A N 1
ATOM 1396 C CA . HIS A 1 178 ? -19.723 -20.733 14.754 1.00 88.00 178 HIS A CA 1
ATOM 1397 C C . HIS A 1 178 ? -20.369 -19.349 14.952 1.00 88.00 178 HIS A C 1
ATOM 1399 O O . HIS A 1 178 ? -21.593 -19.267 15.037 1.00 88.00 178 HIS A O 1
ATOM 1405 N N . GLY A 1 179 ? -19.597 -18.257 15.013 1.00 92.19 179 GLY A N 1
ATOM 1406 C CA . GLY A 1 179 ? -20.163 -16.957 15.379 1.00 92.19 179 GLY A CA 1
ATOM 1407 C C . GLY A 1 179 ? -19.189 -15.781 15.365 1.00 92.19 179 GLY A C 1
ATOM 1408 O O . GLY A 1 179 ? -18.156 -15.795 14.692 1.00 92.19 179 GLY A O 1
ATOM 1409 N N . ILE A 1 180 ? -19.559 -14.726 16.088 1.00 95.81 180 ILE A N 1
ATOM 1410 C CA . ILE A 1 180 ? -18.749 -13.523 16.299 1.00 95.81 180 ILE A CA 1
ATOM 1411 C C . ILE A 1 180 ? -18.638 -13.316 17.806 1.00 95.81 180 ILE A C 1
ATOM 1413 O O . ILE A 1 180 ? -19.633 -13.005 18.456 1.00 95.81 180 ILE A O 1
ATOM 1417 N N . ALA A 1 181 ? -17.434 -13.483 18.351 1.00 93.88 181 ALA A N 1
ATOM 1418 C CA . ALA A 1 181 ? -17.168 -13.306 19.775 1.00 93.88 181 ALA A CA 1
ATOM 1419 C C . ALA A 1 181 ? -17.242 -11.824 20.174 1.00 93.88 181 ALA A C 1
ATOM 1421 O O . ALA A 1 181 ? -17.798 -11.488 21.220 1.00 93.88 181 ALA A O 1
ATOM 1422 N N . PHE A 1 182 ? -16.741 -10.950 19.297 1.00 96.56 182 PHE A N 1
ATOM 1423 C CA . PHE A 1 182 ? -16.783 -9.501 19.456 1.00 96.56 182 PHE A CA 1
ATOM 1424 C C . PHE A 1 182 ? -16.975 -8.824 18.102 1.00 96.56 182 PHE A C 1
ATOM 1426 O O . PHE A 1 182 ? -16.107 -8.908 17.239 1.00 96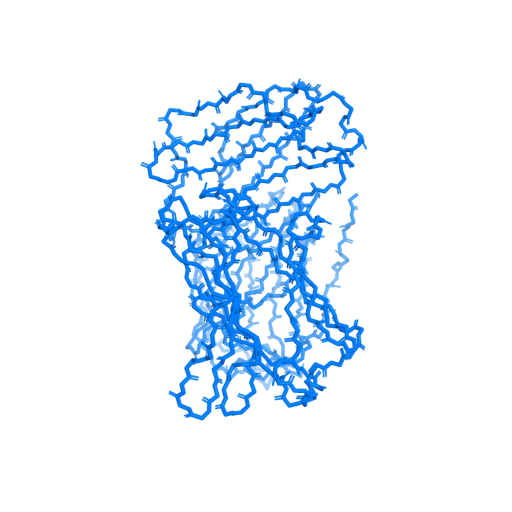.56 182 PHE A O 1
ATOM 1433 N N . ASP A 1 183 ? -18.114 -8.170 17.912 1.00 96.38 183 ASP A N 1
ATOM 1434 C CA . ASP A 1 183 ? -18.357 -7.247 16.812 1.00 96.38 183 ASP A CA 1
ATOM 1435 C C . ASP A 1 183 ? -18.217 -5.820 17.336 1.00 96.38 183 ASP A C 1
ATOM 1437 O O . ASP A 1 183 ? -18.895 -5.450 18.295 1.00 96.38 183 ASP A O 1
ATOM 1441 N N . TYR A 1 184 ? -17.334 -5.036 16.726 1.00 92.50 184 TYR A N 1
ATOM 1442 C CA . TYR A 1 184 ? -17.129 -3.625 17.019 1.00 92.50 184 TYR A CA 1
ATOM 1443 C C . TYR A 1 184 ? -17.534 -2.814 15.787 1.00 92.50 184 TYR A C 1
ATOM 1445 O O . TYR A 1 184 ? -16.821 -2.799 14.781 1.00 92.50 184 TYR A O 1
ATOM 1453 N N . SER A 1 185 ? -18.695 -2.160 15.848 1.00 92.62 185 SER A N 1
ATOM 1454 C CA . SER A 1 185 ? -19.302 -1.490 14.697 1.00 92.62 185 SER A CA 1
ATOM 1455 C C . SER A 1 185 ? -19.550 0.002 14.954 1.00 92.62 185 SER A C 1
ATOM 1457 O O . SER A 1 185 ? -20.567 0.378 15.547 1.00 92.62 185 SER A O 1
ATOM 1459 N N . PRO A 1 186 ? -18.629 0.876 14.508 1.00 89.50 186 PRO A N 1
ATOM 1460 C CA . PRO A 1 186 ? -18.863 2.310 14.365 1.00 89.50 186 PRO A CA 1
ATOM 1461 C C . PRO A 1 186 ? -20.000 2.594 13.368 1.00 89.50 186 PRO A C 1
ATOM 1463 O O . PRO A 1 186 ? -19.902 2.255 12.186 1.00 89.50 186 PRO A O 1
ATOM 1466 N N . ARG A 1 187 ? -21.073 3.232 13.843 1.00 92.25 187 ARG A N 1
ATOM 1467 C CA . ARG A 1 187 ? -22.256 3.628 13.068 1.00 92.25 187 ARG A CA 1
ATOM 1468 C C . ARG A 1 187 ? -22.326 5.154 12.999 1.00 92.25 187 ARG A C 1
ATOM 1470 O O . ARG A 1 187 ? -22.629 5.823 13.985 1.00 92.25 187 ARG A O 1
ATOM 1477 N N . PHE A 1 188 ? -21.986 5.707 11.840 1.00 85.62 188 PHE A N 1
ATOM 1478 C CA . PHE A 1 188 ? -21.887 7.149 11.584 1.00 85.62 188 PHE A CA 1
ATOM 1479 C C . PHE A 1 188 ? -23.243 7.781 11.242 1.00 85.62 188 PHE A C 1
ATOM 1481 O O . PHE A 1 188 ? -23.413 8.996 11.345 1.00 85.62 188 PHE A O 1
ATOM 1488 N N . ASP A 1 189 ? -24.193 6.963 10.799 1.00 87.00 189 ASP A N 1
ATOM 1489 C CA . ASP A 1 189 ? -25.619 7.268 10.666 1.00 87.00 189 ASP A CA 1
ATOM 1490 C C . ASP A 1 189 ? -26.298 7.431 12.038 1.00 87.00 189 ASP A C 1
ATOM 1492 O O . ASP A 1 189 ? -27.055 8.374 12.242 1.00 87.00 189 ASP A O 1
ATOM 1496 N N . GLU A 1 190 ? -25.973 6.558 12.996 1.00 91.31 190 GLU A N 1
ATOM 1497 C CA . GLU A 1 190 ? -26.520 6.578 14.365 1.00 91.31 190 GLU A CA 1
ATOM 1498 C C . GLU A 1 190 ? -25.669 7.394 15.372 1.00 91.31 190 GLU A C 1
ATOM 1500 O O . GLU A 1 190 ? -26.084 7.576 16.513 1.00 91.31 190 GLU A O 1
ATOM 1505 N N . ASN A 1 191 ? -24.482 7.875 14.976 1.00 92.44 191 ASN A N 1
ATOM 1506 C CA . ASN A 1 191 ? -23.476 8.536 15.831 1.00 92.44 191 ASN A CA 1
ATOM 1507 C C . ASN A 1 191 ? -23.063 7.734 17.092 1.00 92.44 191 ASN A C 1
ATOM 1509 O O . ASN A 1 191 ? -22.773 8.310 18.142 1.00 92.44 191 ASN A O 1
ATOM 1513 N N . VAL A 1 192 ? -22.987 6.403 16.987 1.00 94.75 192 VAL A N 1
ATOM 1514 C CA . VAL A 1 192 ? -22.617 5.508 18.101 1.00 94.75 192 VAL A CA 1
ATOM 1515 C C . VAL A 1 192 ? -21.688 4.381 17.662 1.00 94.75 192 VAL A C 1
ATOM 1517 O O . VAL A 1 192 ? -21.717 3.923 16.522 1.00 94.75 192 VAL A O 1
ATOM 1520 N N . VAL A 1 193 ? -20.893 3.866 18.596 1.00 96.19 193 VAL A N 1
ATOM 1521 C CA . VAL A 1 193 ? -20.253 2.555 18.464 1.00 96.19 193 VAL A CA 1
ATOM 1522 C C . VAL A 1 193 ? -21.175 1.510 19.069 1.00 96.19 193 VAL A C 1
ATOM 1524 O O . VAL A 1 193 ? -21.493 1.564 20.259 1.00 96.19 193 VAL A O 1
ATOM 1527 N N . VAL A 1 194 ? -21.560 0.519 18.271 1.00 97.06 194 VAL A N 1
ATOM 1528 C CA . VAL A 1 194 ? -22.264 -0.666 18.762 1.00 97.06 194 VAL A CA 1
ATOM 1529 C C . VAL A 1 194 ? -21.275 -1.808 18.946 1.00 97.06 194 VAL A C 1
ATOM 1531 O O . VAL A 1 194 ? -20.506 -2.121 18.040 1.00 97.06 194 VAL A O 1
ATOM 1534 N N . ARG A 1 195 ? -21.307 -2.438 20.122 1.00 98.06 195 ARG A N 1
ATOM 1535 C CA . ARG A 1 195 ? -20.555 -3.657 20.435 1.00 98.06 195 ARG A CA 1
ATOM 1536 C C . ARG A 1 195 ? -21.515 -4.807 20.699 1.00 98.06 195 ARG A C 1
ATOM 1538 O O . ARG A 1 195 ? -22.469 -4.637 21.460 1.00 98.06 195 ARG A O 1
ATOM 1545 N N . ASN A 1 196 ? -21.297 -5.968 20.088 1.00 98.25 196 ASN A N 1
ATOM 1546 C CA . ASN A 1 196 ? -22.160 -7.129 20.319 1.00 98.25 196 ASN A CA 1
ATOM 1547 C C . ASN A 1 196 ? -21.450 -8.476 20.073 1.00 98.25 196 ASN A C 1
ATOM 1549 O O . ASN A 1 196 ? -20.324 -8.529 19.587 1.00 98.25 196 ASN A O 1
ATOM 1553 N N . THR A 1 197 ? -22.139 -9.568 20.390 1.00 98.25 197 THR A N 1
ATOM 1554 C CA . THR A 1 197 ? -21.738 -10.959 20.153 1.00 98.25 197 THR A CA 1
ATOM 1555 C C . THR A 1 197 ? -22.844 -11.634 19.340 1.00 98.25 197 THR A C 1
ATOM 1557 O O . THR A 1 197 ? -24.028 -11.402 19.599 1.00 98.25 197 THR A O 1
ATOM 1560 N N . TYR A 1 198 ? -22.469 -12.469 18.370 1.00 96.50 198 TYR A N 1
ATOM 1561 C CA . TYR A 1 198 ? -23.394 -13.269 17.563 1.00 96.50 198 TYR A CA 1
ATOM 1562 C C . TYR A 1 198 ? -23.141 -14.757 17.807 1.00 96.50 198 TYR A C 1
ATOM 1564 O O . TYR A 1 198 ? -22.065 -15.261 17.478 1.00 96.50 198 TYR A O 1
ATOM 1572 N N . GLN A 1 199 ? -24.127 -15.447 18.377 1.00 93.06 199 GLN A N 1
ATOM 1573 C CA . GLN A 1 199 ? -24.073 -16.851 18.801 1.00 93.06 199 GLN A CA 1
ATOM 1574 C C . GLN A 1 199 ? -25.432 -17.512 18.559 1.00 93.06 199 GLN A C 1
ATOM 1576 O O . GLN A 1 199 ? -26.459 -16.838 18.576 1.00 93.06 199 GLN A O 1
ATOM 1581 N N . ASP A 1 200 ? -25.451 -18.824 18.320 1.00 92.00 200 ASP A N 1
ATOM 1582 C CA . ASP A 1 200 ? -26.678 -19.624 18.155 1.00 92.00 200 ASP A CA 1
ATOM 1583 C C . ASP A 1 200 ? -27.691 -19.025 17.157 1.00 92.00 200 ASP A C 1
ATOM 1585 O O . ASP A 1 200 ? -28.903 -19.021 17.377 1.00 92.00 200 ASP A O 1
ATOM 1589 N N . GLY A 1 201 ? -27.180 -18.457 16.059 1.00 90.50 201 GLY A N 1
ATOM 1590 C CA . GLY A 1 201 ? -27.983 -17.841 15.000 1.00 90.50 201 GLY A CA 1
ATOM 1591 C C . GLY A 1 201 ? -28.510 -16.427 15.296 1.00 90.50 201 GLY A C 1
ATOM 1592 O O . GLY A 1 201 ? -29.146 -15.833 14.422 1.00 90.50 201 GLY A O 1
ATOM 1593 N N . LYS A 1 202 ? -28.239 -15.853 16.476 1.00 96.12 202 LYS A N 1
ATOM 1594 C CA . LYS A 1 202 ? -28.810 -14.576 16.941 1.00 96.12 202 LYS A CA 1
ATOM 1595 C C . LYS A 1 202 ? -27.763 -13.603 17.494 1.00 96.12 202 LYS A C 1
ATOM 1597 O O . LYS A 1 202 ? -26.707 -13.985 17.992 1.00 96.12 202 LYS A O 1
ATOM 1602 N N . TRP A 1 203 ? -28.092 -12.316 17.436 1.00 97.50 203 TRP A N 1
ATOM 1603 C CA . TRP A 1 203 ? -27.358 -11.273 18.150 1.00 97.50 203 TRP A CA 1
ATOM 1604 C C . TRP A 1 203 ? -27.760 -11.243 19.629 1.00 97.50 203 TRP A C 1
ATOM 1606 O O . TRP A 1 203 ? -28.928 -11.448 19.964 1.00 97.50 203 TRP A O 1
ATOM 1616 N N . GLY A 1 204 ? -26.797 -10.968 20.510 1.00 97.62 204 GLY A N 1
ATOM 1617 C CA . GLY A 1 204 ? -27.059 -10.650 21.915 1.00 97.62 204 GLY A CA 1
ATOM 1618 C C . GLY A 1 204 ? -27.581 -9.220 22.116 1.00 97.62 204 GLY A C 1
ATOM 1619 O O . GLY A 1 204 ? -27.887 -8.505 21.161 1.00 97.62 204 GLY A O 1
ATOM 1620 N N . ALA A 1 205 ? -27.643 -8.771 23.372 1.00 97.56 205 ALA A N 1
ATOM 1621 C CA . ALA A 1 205 ? -27.964 -7.379 23.695 1.00 97.56 205 ALA A CA 1
ATOM 1622 C C . ALA A 1 205 ? -26.839 -6.427 23.235 1.00 97.56 205 ALA A C 1
ATOM 1624 O O . ALA A 1 205 ? -25.672 -6.650 23.566 1.00 97.56 205 ALA A O 1
ATOM 1625 N N . GLU A 1 206 ? -27.176 -5.373 22.489 1.00 98.12 206 GLU A N 1
ATOM 1626 C CA . GLU A 1 206 ? -26.213 -4.365 22.023 1.00 98.12 206 GLU A CA 1
ATOM 1627 C C . GLU A 1 206 ? -25.634 -3.538 23.188 1.00 98.12 206 GLU A C 1
ATOM 1629 O O . GLU A 1 206 ? -26.376 -3.035 24.028 1.00 98.12 206 GLU A O 1
ATOM 1634 N N . GLU A 1 207 ? -24.316 -3.324 23.202 1.00 98.19 207 GLU A N 1
ATOM 1635 C CA . GLU A 1 207 ? -23.651 -2.331 24.059 1.00 98.19 207 GLU A CA 1
ATOM 1636 C C . GLU A 1 207 ? -23.286 -1.094 23.230 1.00 98.19 207 GLU A C 1
ATOM 1638 O O . GLU A 1 207 ? -22.333 -1.096 22.443 1.00 98.19 207 GLU A O 1
ATOM 1643 N N . ARG A 1 208 ? -24.060 -0.022 23.402 1.00 97.81 208 ARG A N 1
ATOM 1644 C CA . ARG A 1 208 ? -23.924 1.242 22.664 1.00 97.81 208 ARG A CA 1
ATOM 1645 C C . ARG A 1 208 ? -23.020 2.221 23.418 1.00 97.81 208 ARG A C 1
ATOM 1647 O O . ARG A 1 208 ? -22.977 2.193 24.645 1.00 97.81 208 ARG A O 1
ATOM 1654 N N . SER A 1 209 ? -22.232 3.021 22.703 1.00 95.38 209 SER A N 1
ATOM 1655 C CA . SER A 1 209 ? -21.513 4.165 23.284 1.00 95.38 209 SER A CA 1
ATOM 1656 C C . SER A 1 209 ? -22.415 5.401 23.346 1.00 95.38 209 SER A C 1
ATOM 1658 O O . SER A 1 209 ? -23.415 5.471 22.635 1.00 95.38 209 SER A O 1
ATOM 1660 N N . GLU A 1 210 ? -22.058 6.379 24.181 1.00 89.50 210 GLU A N 1
ATOM 1661 C CA . GLU A 1 210 ? -22.760 7.673 24.249 1.00 89.50 210 GLU A CA 1
ATOM 1662 C C . GLU A 1 210 ? -22.505 8.528 22.999 1.00 89.50 210 GLU A C 1
ATOM 1664 O O . GLU A 1 210 ? -23.399 9.211 22.507 1.00 89.50 210 GLU A O 1
ATOM 1669 N N . LEU A 1 211 ? -21.276 8.472 22.477 1.00 87.06 211 LEU A N 1
ATOM 1670 C CA . LEU A 1 211 ? -20.829 9.188 21.286 1.00 87.06 211 LEU A CA 1
ATOM 1671 C C . LEU A 1 211 ? -19.911 8.306 20.437 1.00 87.06 211 LEU A C 1
ATOM 1673 O O . LEU A 1 211 ? -19.277 7.364 20.924 1.00 87.06 211 LEU A O 1
ATOM 1677 N N . LEU A 1 212 ? -19.811 8.644 19.157 1.00 88.06 212 LEU A N 1
ATOM 1678 C CA . LEU A 1 212 ? -18.835 8.090 18.231 1.00 88.06 212 LEU A CA 1
ATOM 1679 C C . LEU A 1 212 ? -17.480 8.807 18.410 1.00 88.06 212 LEU A C 1
ATOM 1681 O O . LEU A 1 212 ? -17.409 10.012 18.168 1.00 88.06 212 LEU A O 1
ATOM 1685 N N . PRO A 1 213 ? -16.372 8.121 18.758 1.00 84.75 213 PRO A N 1
ATOM 1686 C CA . PRO A 1 213 ? -15.051 8.753 18.879 1.00 84.75 213 PRO A CA 1
ATOM 1687 C C . PRO A 1 213 ? -14.366 8.967 17.514 1.00 84.75 213 PRO A C 1
ATOM 1689 O O . PRO A 1 213 ? -13.164 9.214 17.439 1.00 84.75 213 PRO A O 1
ATOM 1692 N N . TYR A 1 214 ? -15.118 8.836 16.420 1.00 75.94 214 TYR A N 1
ATOM 1693 C CA . TYR A 1 214 ? -14.636 8.901 15.047 1.00 75.94 214 TYR A CA 1
ATOM 1694 C C . TYR A 1 214 ? -15.373 9.994 14.285 1.00 75.94 214 TYR A C 1
ATOM 1696 O O . TYR A 1 214 ? -16.554 10.246 14.515 1.00 75.94 214 TYR A O 1
ATOM 1704 N N . LYS A 1 215 ? -14.695 10.593 13.307 1.00 69.12 215 LYS A N 1
ATOM 1705 C CA . LYS A 1 215 ? -15.302 11.520 12.350 1.00 69.12 215 LYS A CA 1
ATOM 1706 C C . LYS A 1 215 ? -15.156 10.942 10.945 1.00 69.12 215 LYS A C 1
ATOM 1708 O O . LYS A 1 215 ? -14.132 10.336 10.633 1.00 69.12 215 LYS A O 1
ATOM 1713 N N . ARG A 1 216 ? -16.171 11.136 10.099 1.00 63.94 216 ARG A N 1
ATOM 1714 C CA . ARG A 1 216 ? -16.073 10.862 8.656 1.00 63.94 216 ARG A CA 1
ATOM 1715 C C . ARG A 1 216 ? -14.886 11.647 8.081 1.00 63.94 216 ARG A C 1
ATOM 1717 O O . ARG A 1 216 ? -14.686 12.798 8.463 1.00 63.94 216 ARG A O 1
ATOM 1724 N N . GLY A 1 217 ? -14.083 11.024 7.223 1.00 47.03 217 GLY A N 1
ATOM 1725 C CA . GLY A 1 217 ? -12.861 11.615 6.670 1.00 47.03 217 GLY A CA 1
ATOM 1726 C C . GLY A 1 217 ? -11.676 11.752 7.642 1.00 47.03 217 GLY A C 1
ATOM 1727 O O . GLY A 1 217 ? -10.660 12.316 7.248 1.00 47.03 217 GLY A O 1
ATOM 1728 N N . ALA A 1 218 ? -11.762 11.266 8.889 1.00 46.22 218 ALA A N 1
ATOM 1729 C CA . ALA A 1 218 ? -10.668 11.343 9.868 1.00 46.22 218 ALA A CA 1
ATOM 1730 C C . ALA A 1 218 ? -9.974 9.990 10.106 1.00 46.22 218 ALA A C 1
ATOM 1732 O O . ALA A 1 218 ? -10.588 8.929 9.949 1.00 46.22 218 ALA A O 1
ATOM 1733 N N . LEU A 1 219 ? -8.694 10.030 10.508 1.00 41.34 219 LEU A N 1
ATOM 1734 C CA . LEU A 1 219 ? -7.950 8.837 10.925 1.00 41.34 219 LEU A CA 1
ATOM 1735 C C . LEU A 1 219 ? -8.629 8.165 12.124 1.00 41.34 219 LEU A C 1
ATOM 1737 O O . LEU A 1 219 ? -8.921 8.781 13.151 1.00 41.34 219 LEU A O 1
ATOM 1741 N N . MET A 1 220 ? -8.760 6.856 11.978 1.00 60.72 220 MET A N 1
ATOM 1742 C CA . MET A 1 220 ? -9.033 5.873 12.999 1.00 60.72 220 MET A CA 1
ATOM 1743 C C . MET A 1 220 ? -7.793 4.978 13.169 1.00 60.72 220 MET A C 1
ATOM 1745 O O . MET A 1 220 ? -7.445 4.176 12.303 1.00 60.72 220 MET A O 1
ATOM 1749 N N . GLN A 1 221 ? -7.158 5.061 14.332 1.00 61.53 221 GLN A N 1
ATOM 1750 C CA . GLN A 1 221 ? -6.465 3.919 14.916 1.00 61.53 221 GLN A CA 1
ATOM 1751 C C . GLN A 1 221 ? -7.430 3.219 15.871 1.00 61.53 221 GLN A C 1
ATOM 1753 O O . GLN A 1 221 ? -7.942 3.865 16.784 1.00 61.53 221 GLN A O 1
ATOM 1758 N N . VAL A 1 222 ? -7.634 1.912 15.704 1.00 67.75 222 VAL A N 1
ATOM 1759 C CA . VAL A 1 222 ? -8.280 1.045 16.699 1.00 67.75 222 VAL A CA 1
ATOM 1760 C C . VAL A 1 222 ? -7.254 0.047 17.207 1.00 67.75 222 VAL A C 1
ATOM 1762 O O . VAL A 1 222 ? -6.742 -0.763 16.438 1.00 67.75 222 VAL A O 1
ATOM 1765 N N . THR A 1 223 ? -6.981 0.070 18.506 1.00 61.78 223 THR A N 1
ATOM 1766 C CA . THR A 1 223 ? -6.246 -1.005 19.174 1.00 61.78 223 THR A CA 1
ATOM 1767 C C . THR A 1 223 ? -7.231 -1.817 20.001 1.00 61.78 223 THR A C 1
ATOM 1769 O O . THR A 1 223 ? -7.864 -1.266 20.897 1.00 61.78 223 THR A O 1
ATOM 1772 N N . ILE A 1 224 ? -7.352 -3.116 19.728 1.00 69.88 224 ILE A N 1
ATOM 1773 C CA . ILE A 1 224 ? -8.109 -4.064 20.551 1.00 69.88 224 ILE A CA 1
ATOM 1774 C C . ILE A 1 224 ? -7.106 -4.887 21.359 1.00 69.88 224 ILE A C 1
ATOM 1776 O O . ILE A 1 224 ? -6.366 -5.703 20.807 1.00 69.88 224 ILE A O 1
ATOM 1780 N N . PHE A 1 225 ? -7.087 -4.680 22.670 1.00 72.12 225 PHE A N 1
ATOM 1781 C CA . PHE A 1 225 ? -6.329 -5.490 23.617 1.00 72.12 225 PHE A CA 1
ATOM 1782 C C . PHE A 1 225 ? -7.232 -6.567 24.221 1.00 72.12 225 PHE A C 1
ATOM 1784 O O . PHE A 1 225 ? -8.295 -6.269 24.766 1.00 72.12 225 PHE A O 1
ATOM 1791 N N . CYS A 1 226 ? -6.812 -7.826 24.140 1.00 76.12 226 CYS A N 1
ATOM 1792 C CA . CYS A 1 226 ? -7.497 -8.939 24.779 1.00 76.12 226 CYS A CA 1
ATOM 1793 C C . CYS A 1 226 ? -6.949 -9.123 26.202 1.00 76.12 226 CYS A C 1
ATOM 1795 O O . CYS A 1 226 ? -5.857 -9.659 26.379 1.00 76.12 226 CYS A O 1
ATOM 1797 N N . SER A 1 227 ? -7.695 -8.704 27.227 1.00 81.94 227 SER A N 1
ATOM 1798 C CA . SER A 1 227 ? -7.350 -9.006 28.626 1.00 81.94 227 SER A CA 1
ATOM 1799 C C . SER A 1 227 ? -7.909 -10.372 29.059 1.00 81.94 227 SER A C 1
ATOM 1801 O O . SER A 1 227 ? -8.606 -11.043 28.295 1.00 81.94 227 SER A O 1
ATOM 1803 N N . HIS A 1 228 ? -7.662 -10.774 30.310 1.00 87.00 228 HIS A N 1
ATOM 1804 C CA . HIS A 1 228 ? -8.246 -11.987 30.901 1.00 87.00 228 HIS A CA 1
ATOM 1805 C C . HIS A 1 228 ? -9.782 -11.956 31.037 1.00 87.00 228 HIS A C 1
ATOM 1807 O O . HIS A 1 228 ? -10.394 -13.016 31.147 1.00 87.00 228 HIS A O 1
ATOM 1813 N N . HIS A 1 229 ? -10.418 -10.777 31.050 1.00 92.69 229 HIS A N 1
ATOM 1814 C CA . HIS A 1 229 ? -11.847 -10.641 31.392 1.00 92.69 229 HIS A CA 1
ATOM 1815 C C . HIS A 1 229 ? -12.683 -9.857 30.367 1.00 92.69 229 HIS A C 1
ATOM 1817 O O . HIS A 1 229 ? -13.912 -9.959 30.353 1.00 92.69 229 HIS A O 1
ATOM 1823 N N . GLN A 1 230 ? -12.033 -9.050 29.529 1.00 95.38 230 GLN A N 1
ATOM 1824 C CA . GLN A 1 230 ? -12.685 -8.159 28.570 1.00 95.38 230 GLN A CA 1
ATOM 1825 C C . GLN A 1 230 ? -11.759 -7.784 27.411 1.00 95.38 230 GLN A C 1
ATOM 1827 O O . GLN A 1 230 ? -10.532 -7.795 27.551 1.00 95.38 230 GLN A O 1
ATOM 1832 N N . TYR A 1 231 ? -12.344 -7.364 26.296 1.00 91.88 231 TYR A N 1
ATOM 1833 C CA . TYR A 1 231 ? -11.637 -6.558 25.310 1.00 91.88 231 TYR A CA 1
ATOM 1834 C C . TYR A 1 231 ? -11.544 -5.119 25.803 1.00 91.88 231 TYR A C 1
ATOM 1836 O O . TYR A 1 231 ? -12.501 -4.575 26.361 1.00 91.88 231 TYR A O 1
ATOM 1844 N N . GLU A 1 232 ? -10.400 -4.493 25.567 1.00 89.31 232 GLU A N 1
ATOM 1845 C CA . GLU A 1 232 ? -10.185 -3.071 25.796 1.00 89.31 232 GLU A CA 1
ATOM 1846 C C . GLU A 1 232 ? -9.879 -2.416 24.456 1.00 89.31 232 GLU A C 1
ATOM 1848 O O . GLU A 1 232 ? -8.962 -2.838 23.751 1.00 89.31 232 GLU A O 1
ATOM 1853 N N . VAL A 1 233 ? -10.676 -1.417 24.084 1.00 86.25 233 VAL A N 1
ATOM 1854 C CA . VAL A 1 233 ? -10.565 -0.738 22.797 1.00 86.25 233 VAL A CA 1
ATOM 1855 C C . VAL A 1 233 ? -10.055 0.675 23.008 1.00 86.25 233 VAL A C 1
ATOM 1857 O O . VAL A 1 233 ? -10.673 1.489 23.703 1.00 86.25 233 VAL A O 1
ATOM 1860 N N . PHE A 1 234 ? -8.931 0.960 22.363 1.00 79.25 234 PHE A N 1
ATOM 1861 C CA . PHE A 1 234 ? -8.306 2.269 22.335 1.00 79.25 234 PHE A CA 1
ATOM 1862 C C . PHE A 1 234 ? -8.508 2.879 20.953 1.00 79.25 234 PHE A C 1
ATOM 1864 O O . PHE A 1 234 ? -8.297 2.211 19.939 1.00 79.25 234 PHE A O 1
ATOM 1871 N N . VAL A 1 235 ? -8.903 4.147 20.917 1.00 76.56 235 VAL A N 1
ATOM 1872 C CA . VAL A 1 235 ? -9.098 4.924 19.696 1.00 76.56 235 VAL A CA 1
ATOM 1873 C C . VAL A 1 235 ? -8.104 6.064 19.698 1.00 76.56 235 VAL A C 1
ATOM 1875 O O . VAL A 1 235 ? -8.069 6.848 20.639 1.00 76.56 235 VAL A O 1
ATOM 1878 N N . ASN A 1 236 ? -7.258 6.126 18.669 1.00 64.19 236 ASN A N 1
ATOM 1879 C CA . ASN A 1 236 ? -6.202 7.141 18.543 1.00 64.19 236 ASN A CA 1
ATOM 1880 C C . ASN A 1 236 ? -5.281 7.249 19.786 1.00 64.19 236 ASN A C 1
ATOM 1882 O O . ASN A 1 236 ? -4.708 8.299 20.051 1.00 64.19 236 ASN A O 1
ATOM 1886 N N . GLY A 1 237 ? -5.120 6.140 20.522 1.00 57.12 237 GLY A N 1
ATOM 1887 C CA . GLY A 1 237 ? -4.324 6.037 21.752 1.00 57.12 237 GLY A CA 1
ATOM 1888 C C . GLY A 1 237 ? -5.134 6.100 23.054 1.00 57.12 237 GLY A C 1
ATOM 1889 O O . GLY A 1 237 ? -4.670 5.597 24.073 1.00 57.12 237 GLY A O 1
ATOM 1890 N N . GLU A 1 238 ? -6.360 6.627 23.033 1.00 77.31 238 GLU A N 1
ATOM 1891 C CA . GLU A 1 238 ? -7.192 6.785 24.231 1.00 77.31 238 GLU A CA 1
ATOM 1892 C C . GLU A 1 238 ? -8.144 5.602 24.434 1.00 77.31 238 GLU A C 1
ATOM 1894 O O . GLU A 1 238 ? -8.839 5.173 23.510 1.00 77.31 238 GLU A O 1
ATOM 1899 N N . LYS A 1 239 ? -8.214 5.068 25.659 1.00 86.88 239 LYS A N 1
ATOM 1900 C CA . LYS A 1 239 ? -9.139 3.981 26.012 1.00 86.88 239 LYS A CA 1
ATOM 1901 C C . LYS A 1 239 ? -10.575 4.504 25.991 1.00 86.88 239 LYS A C 1
ATOM 1903 O O . LYS A 1 239 ? -10.984 5.216 26.900 1.00 86.88 239 LYS A O 1
ATOM 1908 N N . THR A 1 240 ? -11.341 4.128 24.971 1.00 90.12 240 THR A N 1
ATOM 1909 C CA . THR A 1 240 ? -12.717 4.619 24.766 1.00 90.12 240 THR A CA 1
ATOM 1910 C C . THR A 1 240 ? -13.777 3.590 25.122 1.00 90.12 240 THR A C 1
ATOM 1912 O O . THR A 1 240 ? -14.879 3.965 25.508 1.00 90.12 240 THR A O 1
ATOM 1915 N N . HIS A 1 241 ? -13.476 2.292 25.005 1.00 96.06 241 HIS A N 1
ATOM 1916 C CA . HIS A 1 241 ? -14.459 1.245 25.277 1.00 96.06 241 HIS A CA 1
ATOM 1917 C C . HIS A 1 241 ? -13.842 0.031 25.963 1.00 96.06 241 HIS A C 1
ATOM 1919 O O . HIS A 1 241 ? -12.686 -0.327 25.741 1.00 96.06 241 HIS A O 1
ATOM 1925 N N . THR A 1 242 ? -14.669 -0.669 26.728 1.00 97.25 242 THR A N 1
ATOM 1926 C CA . THR A 1 242 ? -14.444 -2.062 27.114 1.00 97.25 242 THR A CA 1
ATOM 1927 C C . THR A 1 242 ? -15.610 -2.918 26.620 1.00 97.25 242 THR A C 1
ATOM 1929 O O . THR A 1 242 ? -16.659 -2.392 26.230 1.00 97.25 242 THR A O 1
ATOM 1932 N N . TYR A 1 243 ? -15.418 -4.233 26.581 1.00 98.25 243 TYR A N 1
ATOM 1933 C CA . TYR A 1 243 ? -16.479 -5.200 26.300 1.00 98.25 243 TYR A CA 1
ATOM 1934 C C . TYR A 1 243 ? -16.165 -6.516 27.008 1.00 98.25 243 TYR A C 1
ATOM 1936 O O . TYR A 1 243 ? -15.141 -7.137 26.717 1.00 98.25 243 TYR A O 1
ATOM 1944 N N . LYS A 1 244 ? -17.002 -6.932 27.964 1.00 98.31 244 LYS A N 1
ATOM 1945 C CA . LYS A 1 244 ? -16.768 -8.172 28.722 1.00 98.31 244 LYS A CA 1
ATOM 1946 C C . LYS A 1 244 ? -16.846 -9.389 27.803 1.00 98.31 244 LYS A C 1
ATOM 1948 O O . LYS A 1 244 ? -17.697 -9.447 26.917 1.00 98.31 244 LYS A O 1
ATOM 1953 N N . HIS A 1 245 ? -15.991 -10.380 28.047 1.00 96.62 245 HIS A N 1
ATOM 1954 C CA . HIS A 1 245 ? -15.956 -11.614 27.259 1.00 96.62 245 HIS A CA 1
ATOM 1955 C C . HIS A 1 245 ? -17.271 -12.393 27.402 1.00 96.62 245 HIS A C 1
ATOM 1957 O O . HIS A 1 245 ? -17.476 -13.100 28.386 1.00 96.62 245 HIS A O 1
ATOM 1963 N N . ARG A 1 246 ? -18.168 -12.276 26.413 1.00 97.44 246 ARG A N 1
ATOM 1964 C CA . ARG A 1 246 ? -19.374 -13.122 26.297 1.00 97.44 246 ARG A CA 1
ATOM 1965 C C . ARG A 1 246 ? -19.064 -14.483 25.667 1.00 97.44 246 ARG A C 1
ATOM 1967 O O . ARG A 1 246 ? -19.758 -15.457 25.933 1.00 97.44 246 ARG A O 1
ATOM 1974 N N . TYR A 1 247 ? -18.001 -14.560 24.865 1.00 95.62 247 TYR A N 1
ATOM 1975 C CA . TYR A 1 247 ? -17.362 -15.813 24.470 1.00 95.62 247 TYR A CA 1
ATOM 1976 C C . TYR A 1 247 ? -16.024 -15.932 25.196 1.00 95.62 247 TYR A C 1
ATOM 1978 O O . TYR A 1 247 ? -15.171 -15.060 25.057 1.00 95.62 247 TYR A O 1
ATOM 1986 N N . THR A 1 248 ? -15.855 -16.984 25.993 1.00 95.19 248 THR A N 1
ATOM 1987 C CA . THR A 1 248 ? -14.705 -17.135 26.901 1.00 95.19 248 THR A CA 1
ATOM 1988 C C . THR A 1 248 ? -13.611 -18.062 26.375 1.00 95.19 248 THR A C 1
ATOM 1990 O O . THR A 1 248 ? -12.502 -18.037 26.902 1.00 95.19 248 THR A O 1
ATOM 1993 N N . LYS A 1 249 ? -13.889 -18.839 25.322 1.00 94.75 249 LYS A N 1
ATOM 1994 C CA . LYS A 1 249 ? -12.909 -19.677 24.618 1.00 94.75 249 LYS A CA 1
ATOM 1995 C C . LYS A 1 249 ? -12.100 -18.841 23.626 1.00 94.75 249 LYS A C 1
ATOM 1997 O O . LYS A 1 249 ? -12.364 -18.846 22.422 1.00 94.75 249 LYS A O 1
ATOM 2002 N N . LEU A 1 250 ? -11.178 -18.039 24.145 1.00 85.06 250 LEU A N 1
ATOM 2003 C CA . LEU A 1 250 ? -10.429 -17.054 23.361 1.00 85.06 250 LEU A CA 1
ATOM 2004 C C . LEU A 1 250 ? -9.592 -17.716 22.251 1.00 85.06 250 LEU A C 1
ATOM 2006 O O . LEU A 1 250 ? -9.494 -17.187 21.145 1.00 85.06 250 LEU A O 1
ATOM 2010 N N . GLU A 1 251 ? -9.071 -18.910 22.516 1.00 84.75 251 GLU A N 1
ATOM 2011 C CA . GLU A 1 251 ? -8.272 -19.726 21.606 1.00 84.75 251 GLU A CA 1
ATOM 2012 C C . GLU A 1 251 ? -9.044 -20.213 20.366 1.00 84.75 251 GLU A C 1
ATOM 2014 O O . GLU A 1 251 ? -8.434 -20.491 19.337 1.00 84.75 251 GLU A O 1
ATOM 2019 N N . GLU A 1 252 ? -10.381 -20.259 20.425 1.00 88.00 252 GLU A N 1
ATOM 2020 C CA . GLU A 1 252 ? -11.240 -20.565 19.271 1.00 88.00 252 GLU A CA 1
ATOM 2021 C C . GLU A 1 252 ? -11.570 -19.313 18.425 1.00 88.00 252 GLU A C 1
ATOM 2023 O O . GLU A 1 252 ? -12.249 -19.430 17.405 1.00 88.00 252 GLU A O 1
ATOM 2028 N N . ILE A 1 253 ? -11.122 -18.116 18.832 1.00 85.31 253 ILE A N 1
ATOM 2029 C CA . ILE A 1 253 ? -11.322 -16.859 18.094 1.00 85.31 253 ILE A CA 1
ATOM 2030 C C . ILE A 1 253 ? -10.149 -16.658 17.128 1.00 85.31 253 ILE A C 1
ATOM 2032 O O . ILE A 1 253 ? -9.126 -16.059 17.466 1.00 85.31 253 ILE A O 1
ATOM 2036 N N . ASP A 1 254 ? -10.296 -17.200 15.925 1.00 75.12 254 ASP A N 1
ATOM 2037 C CA . ASP A 1 254 ? -9.224 -17.417 14.956 1.00 75.12 254 ASP A CA 1
ATOM 2038 C C . ASP A 1 254 ? -9.327 -16.558 13.687 1.00 75.12 254 ASP A C 1
ATOM 2040 O O . ASP A 1 254 ? -8.463 -16.668 12.820 1.00 75.12 254 ASP A O 1
ATOM 2044 N N . VAL A 1 255 ? -10.325 -15.673 13.559 1.00 70.06 255 VAL A N 1
ATOM 2045 C CA . VAL A 1 255 ? -10.488 -14.809 12.373 1.00 70.06 255 VAL A CA 1
ATOM 2046 C C . VAL A 1 255 ? -10.773 -13.350 12.739 1.00 70.06 255 VAL A C 1
ATOM 2048 O O . VAL A 1 255 ? -11.713 -13.049 13.474 1.00 70.06 255 VAL A O 1
ATOM 2051 N N . LEU A 1 256 ? -10.007 -12.436 12.137 1.00 73.00 256 LEU A N 1
ATOM 2052 C CA . LEU A 1 256 ? -10.311 -11.004 12.048 1.00 73.00 256 LEU A CA 1
ATOM 2053 C C . LEU A 1 256 ? -11.062 -10.730 10.734 1.00 73.00 256 LEU A C 1
ATOM 2055 O O . LEU A 1 256 ? -10.638 -11.207 9.684 1.00 73.00 256 LEU A O 1
ATOM 2059 N N . ASP A 1 257 ? -12.158 -9.971 10.788 1.00 76.31 257 ASP A N 1
ATOM 2060 C CA . ASP A 1 257 ? -13.050 -9.648 9.660 1.00 76.31 257 ASP A CA 1
ATOM 2061 C C . ASP A 1 257 ? -13.377 -8.142 9.688 1.00 76.31 257 ASP A C 1
ATOM 2063 O O . ASP A 1 257 ? -13.992 -7.668 10.640 1.00 76.31 257 ASP A O 1
ATOM 2067 N N . ILE A 1 258 ? -12.921 -7.377 8.690 1.00 71.38 258 ILE A N 1
ATOM 2068 C CA . ILE A 1 258 ? -13.090 -5.914 8.600 1.00 71.38 258 ILE A CA 1
ATOM 2069 C C . ILE A 1 258 ? -13.959 -5.564 7.390 1.00 71.38 258 ILE A C 1
ATOM 2071 O O . ILE A 1 258 ? -13.736 -6.070 6.289 1.00 71.38 258 ILE A O 1
ATOM 2075 N N . ARG A 1 259 ? -14.949 -4.687 7.590 1.00 73.44 259 ARG A N 1
ATOM 2076 C CA . ARG A 1 259 ? -16.010 -4.359 6.623 1.00 73.44 259 ARG A CA 1
ATOM 2077 C C . ARG A 1 259 ? -16.396 -2.877 6.673 1.00 73.44 259 ARG A C 1
ATOM 2079 O O . ARG A 1 259 ? -16.232 -2.231 7.706 1.00 73.44 259 ARG A O 1
ATOM 2086 N N . GLY A 1 260 ? -17.042 -2.399 5.610 1.00 63.66 260 GLY A N 1
ATOM 2087 C CA . GLY A 1 260 ? -17.719 -1.099 5.577 1.00 63.66 260 GLY A CA 1
ATOM 2088 C C . GLY A 1 260 ? -16.894 0.041 4.979 1.00 63.66 260 GLY A C 1
ATOM 2089 O O . GLY A 1 260 ? -15.906 -0.182 4.282 1.00 63.66 260 GLY A O 1
ATOM 2090 N N . ASP A 1 261 ? -17.342 1.265 5.238 1.00 55.03 261 ASP A N 1
ATOM 2091 C CA . ASP A 1 261 ? -16.979 2.461 4.476 1.00 55.03 261 ASP A CA 1
ATOM 2092 C C . ASP A 1 261 ? -15.703 3.142 5.022 1.00 55.03 261 ASP A C 1
ATOM 2094 O O . ASP A 1 261 ? -15.759 4.104 5.794 1.00 55.03 261 ASP A O 1
ATOM 2098 N N . MET A 1 262 ? -14.525 2.660 4.621 1.00 44.62 262 MET A N 1
ATOM 2099 C CA . MET A 1 262 ? -13.219 3.174 5.067 1.00 44.62 262 MET A CA 1
ATOM 2100 C C . MET A 1 262 ? -12.397 3.670 3.854 1.00 44.62 262 MET A C 1
ATOM 2102 O O . MET A 1 262 ? -12.079 2.872 2.981 1.00 44.62 262 MET A O 1
ATOM 2106 N N . GLN A 1 263 ? -12.077 4.975 3.778 1.00 43.41 263 GLN A N 1
ATOM 2107 C CA . GLN A 1 263 ? -11.272 5.621 2.712 1.00 43.41 263 GLN A CA 1
ATOM 2108 C C . GLN A 1 263 ? -10.231 6.579 3.306 1.00 43.41 263 GLN A C 1
ATOM 2110 O O . GLN A 1 263 ? -10.536 7.284 4.257 1.00 43.41 263 GLN A O 1
ATOM 2115 N N . VAL A 1 264 ? -9.013 6.595 2.758 1.00 44.56 264 VAL A N 1
ATOM 2116 C CA . VAL A 1 264 ? -7.761 6.693 3.542 1.00 44.56 264 VAL A CA 1
ATOM 2117 C C . VAL A 1 264 ? -6.841 7.840 2.910 1.00 44.56 264 VAL A C 1
ATOM 2119 O O . VAL A 1 264 ? -7.043 8.132 1.733 1.00 44.56 264 VAL A O 1
ATOM 2122 N N . GLY A 1 265 ? -5.954 8.604 3.629 1.00 38.34 265 GLY A N 1
ATOM 2123 C CA . GLY A 1 265 ? -5.109 9.784 3.136 1.00 38.34 265 GLY A CA 1
ATOM 2124 C C . GLY A 1 265 ? -3.695 10.101 3.798 1.00 38.34 265 GLY A C 1
ATOM 2125 O O . GLY A 1 265 ? -3.369 9.521 4.820 1.00 38.34 265 GLY A O 1
ATOM 2126 N N . ILE A 1 266 ? -2.804 10.984 3.274 1.00 39.78 266 ILE A N 1
ATOM 2127 C CA . ILE A 1 266 ? -1.344 11.097 3.666 1.00 39.78 266 ILE A CA 1
ATOM 2128 C C . ILE A 1 266 ? -1.009 12.178 4.742 1.00 39.78 266 ILE A C 1
ATOM 2130 O O . ILE A 1 266 ? -1.446 13.318 4.619 1.00 39.78 266 ILE A O 1
ATOM 2134 N N . SER A 1 267 ? -0.117 11.902 5.715 1.00 41.81 267 SER A N 1
ATOM 2135 C CA . SER A 1 267 ? 0.412 12.903 6.679 1.00 41.81 267 SER A CA 1
ATOM 2136 C C . SER A 1 267 ? 1.915 12.734 7.038 1.00 41.81 267 SER A C 1
ATOM 2138 O O . SER A 1 267 ? 2.402 11.615 7.164 1.00 41.81 267 SER A O 1
ATOM 2140 N N . LEU A 1 268 ? 2.635 13.832 7.320 1.00 34.19 268 LEU A N 1
ATOM 2141 C CA . LEU A 1 268 ? 3.955 13.874 7.989 1.00 34.19 268 LEU A CA 1
ATOM 2142 C C . LEU A 1 268 ? 3.810 14.349 9.444 1.00 34.19 268 LEU A C 1
ATOM 2144 O O . LEU A 1 268 ? 3.188 15.383 9.715 1.00 34.19 268 LEU A O 1
ATOM 2148 N N . ARG A 1 269 ? 4.389 13.607 10.390 1.00 47.84 269 ARG A N 1
ATOM 2149 C CA . ARG A 1 269 ? 4.123 13.730 11.829 1.00 47.84 269 ARG A CA 1
ATOM 2150 C C . ARG A 1 269 ? 5.397 13.904 12.649 1.00 47.84 269 ARG A C 1
ATOM 2152 O O . ARG A 1 269 ? 6.474 13.486 12.245 1.00 47.84 269 ARG A O 1
ATOM 2159 N N . HIS A 1 270 ? 5.209 14.510 13.814 1.00 52.88 270 HIS A N 1
ATOM 2160 C CA . HIS A 1 270 ? 6.199 14.670 14.875 1.00 52.88 270 HIS A CA 1
ATOM 2161 C C . HIS A 1 270 ? 5.569 14.217 16.199 1.00 52.88 270 HIS A C 1
ATOM 2163 O O . HIS A 1 270 ? 4.343 14.076 16.293 1.00 52.88 270 HIS A O 1
ATOM 2169 N N . LYS A 1 271 ? 6.378 14.062 17.253 1.00 48.81 271 LYS A N 1
ATOM 2170 C CA . LYS A 1 271 ? 5.974 13.539 18.578 1.00 48.81 271 LYS A CA 1
ATOM 2171 C C . LYS A 1 271 ? 4.678 14.121 19.180 1.00 48.81 271 LYS A C 1
ATOM 2173 O O . LYS A 1 271 ? 4.026 13.450 19.978 1.00 48.81 271 LYS A O 1
ATOM 2178 N N . HIS A 1 272 ? 4.306 15.353 18.826 1.00 60.78 272 HIS A N 1
ATOM 2179 C CA . HIS A 1 272 ? 3.172 16.079 19.410 1.00 60.78 272 HIS A CA 1
ATOM 2180 C C . HIS A 1 272 ? 2.103 16.530 18.394 1.00 60.78 272 HIS A C 1
ATOM 2182 O O . HIS A 1 272 ? 1.181 17.250 18.777 1.00 60.78 272 HIS A O 1
ATOM 2188 N N . GLY A 1 273 ? 2.180 16.123 17.120 1.00 72.56 273 GLY A N 1
ATOM 2189 C CA . GLY A 1 273 ? 1.246 16.623 16.109 1.00 72.56 273 GLY A CA 1
ATOM 2190 C C . GLY A 1 273 ? 1.481 16.148 14.674 1.00 72.56 273 GLY A C 1
ATOM 2191 O O . GLY A 1 273 ? 2.032 15.074 14.419 1.00 72.56 273 GLY A O 1
ATOM 2192 N N . ILE A 1 274 ? 0.998 16.949 13.724 1.00 72.06 274 ILE A N 1
ATOM 2193 C CA . ILE A 1 274 ? 1.101 16.717 12.280 1.00 72.06 274 ILE A CA 1
ATOM 2194 C C . ILE A 1 274 ? 1.688 17.981 11.656 1.00 72.06 274 ILE A C 1
ATOM 2196 O O . ILE A 1 274 ? 1.000 18.997 11.554 1.00 72.06 274 ILE A O 1
ATOM 2200 N N . ALA A 1 275 ? 2.948 17.916 11.231 1.00 71.75 275 ALA A N 1
ATOM 2201 C CA . ALA A 1 275 ? 3.648 19.048 10.632 1.00 71.75 275 ALA A CA 1
ATOM 2202 C C . ALA A 1 275 ? 3.044 19.418 9.267 1.00 71.75 275 ALA A C 1
ATOM 2204 O O . ALA A 1 275 ? 2.869 20.601 8.958 1.00 71.75 275 ALA A O 1
ATOM 2205 N N . PHE A 1 276 ? 2.664 18.398 8.491 1.00 82.00 276 PHE A N 1
ATOM 2206 C CA . PHE A 1 276 ? 2.025 18.537 7.187 1.00 82.00 276 PHE A CA 1
ATOM 2207 C C . PHE A 1 276 ? 1.012 17.415 6.955 1.00 82.00 276 PHE A C 1
ATOM 2209 O O . PHE A 1 276 ? 1.378 16.252 6.820 1.00 82.00 276 PHE A O 1
ATOM 2216 N N . ASP A 1 277 ? -0.268 17.763 6.904 1.00 78.88 277 ASP A N 1
ATOM 2217 C CA . ASP A 1 277 ? -1.324 16.889 6.405 1.00 78.88 277 ASP A CA 1
ATOM 2218 C C . ASP A 1 277 ? -1.566 17.170 4.921 1.00 78.88 277 ASP A C 1
ATOM 2220 O O . ASP A 1 277 ? -1.657 18.334 4.520 1.00 78.88 277 ASP A O 1
ATOM 2224 N N . TYR A 1 278 ? -1.672 16.113 4.119 1.00 76.62 278 TYR A N 1
ATOM 2225 C CA . TYR A 1 278 ? -1.919 16.175 2.686 1.00 76.62 278 TYR A CA 1
ATOM 2226 C C . TYR A 1 278 ? -3.085 15.240 2.340 1.00 76.62 278 TYR A C 1
ATOM 2228 O O . TYR A 1 278 ? -2.933 14.028 2.174 1.00 76.62 278 TYR A O 1
ATOM 2236 N N . SER A 1 279 ? -4.273 15.833 2.230 1.00 77.75 279 SER A N 1
ATOM 2237 C CA . SER A 1 279 ? -5.554 15.129 2.162 1.00 77.75 279 SER A CA 1
ATOM 2238 C C . SER A 1 279 ? -6.266 15.365 0.820 1.00 77.75 279 SER A C 1
ATOM 2240 O O . SER A 1 279 ? -7.003 16.346 0.674 1.00 77.75 279 SER A O 1
ATOM 2242 N N . PRO A 1 280 ? -6.087 14.476 -0.179 1.00 70.12 280 PRO A N 1
ATOM 2243 C CA . PRO A 1 280 ? -6.893 14.457 -1.398 1.00 70.12 280 PRO A CA 1
ATOM 2244 C C . PRO A 1 280 ? -8.359 14.126 -1.092 1.00 70.12 280 PRO A C 1
ATOM 2246 O O . PRO A 1 280 ? -8.655 13.082 -0.514 1.00 70.12 280 PRO A O 1
ATOM 2249 N N . ARG A 1 281 ? -9.291 14.984 -1.514 1.00 74.88 281 ARG A N 1
ATOM 2250 C CA . ARG A 1 281 ? -10.738 14.798 -1.344 1.00 74.88 281 ARG A CA 1
ATOM 2251 C C . ARG A 1 281 ? -11.402 14.658 -2.709 1.00 74.88 281 ARG A C 1
ATOM 2253 O O . ARG A 1 281 ? -11.678 15.648 -3.384 1.00 74.88 281 ARG A O 1
ATOM 2260 N N . PHE A 1 282 ? -11.653 13.415 -3.121 1.00 63.91 282 PHE A N 1
ATOM 2261 C CA . PHE A 1 282 ? -12.164 13.108 -4.462 1.00 63.91 282 PHE A CA 1
ATOM 2262 C C . PHE A 1 282 ? -13.571 13.653 -4.738 1.00 63.91 282 PHE A C 1
ATOM 2264 O O . PHE A 1 282 ? -13.883 13.937 -5.889 1.00 63.91 282 PHE A O 1
ATOM 2271 N N . ASP A 1 283 ? -14.410 13.802 -3.713 1.00 71.75 283 ASP A N 1
ATOM 2272 C CA . ASP A 1 283 ? -15.801 14.260 -3.866 1.00 71.75 283 ASP A CA 1
ATOM 2273 C C . ASP A 1 283 ? -15.920 15.791 -3.872 1.00 71.75 283 ASP A C 1
ATOM 2275 O O . ASP A 1 283 ? -16.821 16.342 -4.493 1.00 71.75 283 ASP A O 1
ATOM 2279 N N . GLU A 1 284 ? -14.971 16.479 -3.227 1.00 76.75 284 GLU A N 1
ATOM 2280 C CA . GLU A 1 284 ? -14.812 17.938 -3.300 1.00 76.75 284 GLU A CA 1
ATOM 2281 C C . GLU A 1 284 ? -13.946 18.364 -4.508 1.00 76.75 284 GLU A C 1
ATOM 2283 O O . GLU A 1 284 ? -13.858 19.549 -4.806 1.00 76.75 284 GLU A O 1
ATOM 2288 N N . ASN A 1 285 ? -13.300 17.413 -5.202 1.00 80.12 285 ASN A N 1
ATOM 2289 C CA . ASN A 1 285 ? -12.322 17.632 -6.278 1.00 80.12 285 ASN A CA 1
ATOM 2290 C C . ASN A 1 285 ? -11.145 18.563 -5.895 1.00 80.12 285 ASN A C 1
ATOM 2292 O O . ASN A 1 285 ? -10.608 19.281 -6.738 1.00 80.12 285 ASN A O 1
ATOM 2296 N N . VAL A 1 286 ? -10.704 18.518 -4.632 1.00 85.69 286 VAL A N 1
ATOM 2297 C CA . VAL A 1 286 ? -9.594 19.342 -4.113 1.00 85.69 286 VAL A CA 1
ATOM 2298 C C . VAL A 1 286 ? -8.603 18.531 -3.287 1.00 85.69 286 VAL A C 1
ATOM 2300 O O . VAL A 1 286 ? -8.922 17.483 -2.730 1.00 85.69 286 VAL A O 1
ATOM 2303 N N . VAL A 1 287 ? -7.396 19.062 -3.136 1.00 85.25 287 VAL A N 1
ATOM 2304 C CA . VAL A 1 287 ? -6.428 18.655 -2.120 1.00 85.25 287 VAL A CA 1
ATOM 2305 C C . VAL A 1 287 ? -6.455 19.671 -0.985 1.00 85.25 287 VAL A C 1
ATOM 2307 O O . VAL A 1 287 ? -6.254 20.868 -1.204 1.00 85.25 287 VAL A O 1
ATOM 2310 N N . VAL A 1 288 ? -6.664 19.190 0.238 1.00 87.69 288 VAL A N 1
ATOM 2311 C CA . VAL A 1 288 ? -6.568 19.996 1.457 1.00 87.69 288 VAL A CA 1
ATOM 2312 C C . VAL A 1 288 ? -5.207 19.781 2.108 1.00 87.69 288 VAL A C 1
ATOM 2314 O O . VAL A 1 288 ? -4.755 18.647 2.247 1.00 87.69 288 VAL A O 1
ATOM 2317 N N . ARG A 1 289 ? -4.555 20.877 2.501 1.00 93.19 289 ARG A N 1
ATOM 2318 C CA . ARG A 1 289 ? -3.270 20.892 3.210 1.00 93.19 289 ARG A CA 1
ATOM 2319 C C . ARG A 1 289 ? -3.413 21.636 4.530 1.00 93.19 289 ARG A C 1
ATOM 2321 O O . ARG A 1 289 ? -4.052 22.690 4.567 1.00 93.19 289 ARG A O 1
ATOM 2328 N N . ASN A 1 290 ? -2.858 21.098 5.615 1.00 91.62 290 ASN A N 1
ATOM 2329 C CA . ASN A 1 290 ? -2.935 21.739 6.931 1.00 91.62 290 ASN A CA 1
ATOM 2330 C C . ASN A 1 290 ? -1.826 21.259 7.892 1.00 91.62 290 ASN A C 1
ATOM 2332 O O . ASN A 1 290 ? -1.025 20.391 7.560 1.00 91.62 290 ASN A O 1
ATOM 2336 N N . THR A 1 291 ? -1.791 21.825 9.098 1.00 87.44 291 THR A N 1
ATOM 2337 C CA . THR A 1 291 ? -0.893 21.468 10.209 1.00 87.44 291 THR A CA 1
ATOM 2338 C C . THR A 1 291 ? -1.739 21.320 11.473 1.00 87.44 291 THR A C 1
ATOM 2340 O O . THR A 1 291 ? -2.652 22.121 11.695 1.00 87.44 291 THR A O 1
ATOM 2343 N N . TYR A 1 292 ? -1.436 20.319 12.299 1.00 79.94 292 TYR A N 1
ATOM 2344 C CA . TYR A 1 292 ? -2.045 20.113 13.614 1.00 79.94 292 TYR A CA 1
ATOM 2345 C C . TYR A 1 292 ? -0.981 20.265 14.700 1.00 79.94 292 TYR A C 1
ATOM 2347 O O . TYR A 1 292 ? -0.049 19.463 14.764 1.00 79.94 292 TYR A O 1
ATOM 2355 N N . GLN A 1 293 ? -1.132 21.277 15.551 1.00 81.00 293 GLN A N 1
ATOM 2356 C CA . GLN A 1 293 ? -0.225 21.578 16.661 1.00 81.00 293 GLN A CA 1
ATOM 2357 C C . GLN A 1 293 ? -1.018 22.159 17.839 1.00 81.00 293 GLN A C 1
ATOM 2359 O O . GLN A 1 293 ? -2.110 22.692 17.648 1.00 81.00 293 GLN A O 1
ATOM 2364 N N . ASP A 1 294 ? -0.501 22.025 19.061 1.00 80.81 294 ASP A N 1
ATOM 2365 C CA . ASP A 1 294 ? -1.134 22.534 20.292 1.00 80.81 294 ASP A CA 1
ATOM 2366 C C . ASP A 1 294 ? -2.608 22.106 20.464 1.00 80.81 294 ASP A C 1
ATOM 2368 O O . ASP A 1 294 ? -3.460 22.878 20.905 1.00 80.81 294 ASP A O 1
ATOM 2372 N N . GLY A 1 295 ? -2.929 20.871 20.058 1.00 73.62 295 GLY A N 1
ATOM 2373 C CA . GLY A 1 295 ? -4.278 20.304 20.159 1.00 73.62 295 GLY A CA 1
ATOM 2374 C C . GLY A 1 295 ? -5.298 20.829 19.137 1.00 73.62 295 GLY A C 1
ATOM 2375 O O . GLY A 1 295 ? -6.490 20.562 19.288 1.00 73.62 295 GLY A O 1
ATOM 2376 N N . LYS A 1 296 ? -4.876 21.575 18.105 1.00 79.38 296 LYS A N 1
ATOM 2377 C CA . LYS A 1 296 ? -5.782 22.166 17.105 1.00 79.38 296 LYS A CA 1
ATOM 2378 C C . LYS A 1 296 ? -5.223 22.147 15.682 1.00 79.38 296 LYS A C 1
ATOM 2380 O O . LYS A 1 296 ? -4.018 22.176 15.449 1.00 79.38 296 LYS A O 1
ATOM 2385 N N . TRP A 1 297 ? -6.137 22.149 14.716 1.00 84.81 297 TRP A N 1
ATOM 2386 C CA . TRP A 1 297 ? -5.823 22.366 13.304 1.00 84.81 297 TRP A CA 1
ATOM 2387 C C . TRP A 1 297 ? -5.640 23.857 12.998 1.00 84.81 297 TRP A C 1
ATOM 2389 O O . TRP A 1 297 ? -6.319 24.705 13.580 1.00 84.81 297 TRP A O 1
ATOM 2399 N N . GLY A 1 298 ? -4.748 24.171 12.057 1.00 88.06 298 GLY A N 1
ATOM 2400 C CA . GLY A 1 298 ? -4.665 25.492 11.432 1.00 88.06 298 GLY A CA 1
ATOM 2401 C C . GLY A 1 298 ? -5.774 25.738 10.397 1.00 88.06 298 GLY A C 1
ATOM 2402 O O . GLY A 1 298 ? -6.700 24.941 10.241 1.00 88.06 298 GLY A O 1
ATOM 2403 N N . ALA A 1 299 ? -5.664 26.837 9.647 1.00 93.62 299 ALA A N 1
ATOM 2404 C CA . ALA A 1 299 ? -6.556 27.123 8.520 1.00 93.62 299 ALA A CA 1
ATOM 2405 C C . ALA A 1 299 ? -6.242 26.214 7.313 1.00 93.62 299 ALA A C 1
ATOM 2407 O O . ALA A 1 299 ? -5.078 26.070 6.935 1.00 93.62 299 ALA A O 1
ATOM 2408 N N . GLU A 1 300 ? -7.261 25.614 6.695 1.00 94.50 300 GLU A N 1
ATOM 2409 C CA . GLU A 1 300 ? -7.096 24.742 5.523 1.00 94.50 300 GLU A CA 1
ATOM 2410 C C . GLU A 1 300 ? -6.557 25.503 4.294 1.00 94.50 300 GLU A C 1
ATOM 2412 O O . GLU A 1 300 ? -7.097 26.539 3.914 1.00 94.50 300 GLU A O 1
ATOM 2417 N N . GLU A 1 301 ? -5.549 24.949 3.612 1.00 96.00 301 GLU A N 1
ATOM 2418 C CA . GLU A 1 301 ? -5.123 25.381 2.273 1.00 96.00 301 GLU A CA 1
ATOM 2419 C C . GLU A 1 301 ? -5.655 24.415 1.206 1.00 96.00 301 GLU A C 1
ATOM 2421 O O . GLU A 1 301 ? -5.211 23.269 1.087 1.00 96.00 301 GLU A O 1
ATOM 2426 N N . ARG A 1 302 ? -6.613 24.887 0.406 1.00 93.69 302 ARG A N 1
ATOM 2427 C CA . ARG A 1 302 ? -7.338 24.106 -0.609 1.00 93.69 302 ARG A CA 1
ATOM 2428 C C . ARG A 1 302 ? -6.733 24.323 -2.000 1.00 93.69 302 ARG A C 1
ATOM 2430 O O . ARG A 1 302 ? -6.232 25.408 -2.283 1.00 93.69 302 ARG A O 1
ATOM 2437 N N . SER A 1 303 ? -6.680 23.285 -2.832 1.00 90.19 303 SER A N 1
ATOM 2438 C CA . SER A 1 303 ? -6.276 23.404 -4.243 1.00 90.19 303 SER A CA 1
ATOM 2439 C C . SER A 1 303 ? -7.467 23.742 -5.143 1.00 90.19 303 SER A C 1
ATOM 2441 O O . SER A 1 303 ? -8.614 23.576 -4.739 1.00 90.19 303 SER A O 1
ATOM 2443 N N . GLU A 1 304 ? -7.194 24.198 -6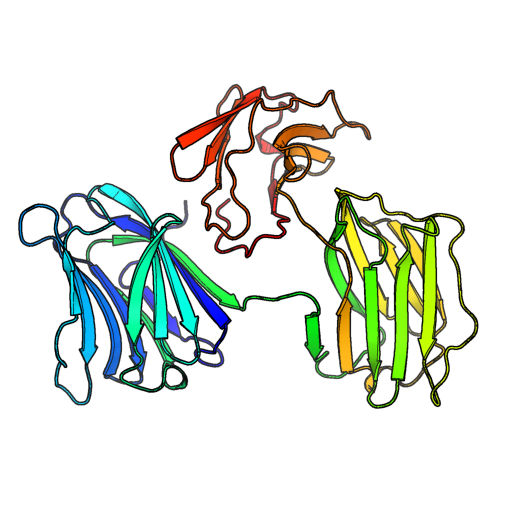.367 1.00 83.88 304 GLU A N 1
ATOM 2444 C CA . GLU A 1 304 ? -8.231 24.441 -7.384 1.00 83.88 304 GLU A CA 1
ATOM 2445 C C . GLU A 1 304 ? -8.746 23.140 -8.018 1.00 83.88 304 GLU A C 1
ATOM 2447 O O . GLU A 1 304 ? -9.913 23.047 -8.390 1.00 83.88 304 GLU A O 1
ATOM 2452 N N . LEU A 1 305 ? -7.873 22.134 -8.146 1.00 79.44 305 LEU A N 1
ATOM 2453 C CA . LEU A 1 305 ? -8.168 20.840 -8.759 1.00 79.44 305 LEU A CA 1
ATOM 2454 C C . LEU A 1 305 ? -7.472 19.694 -8.019 1.00 79.44 305 LEU A C 1
ATOM 2456 O O . LEU A 1 305 ? -6.429 19.865 -7.378 1.00 79.44 305 LEU A O 1
ATOM 2460 N N . LEU A 1 306 ? -8.036 18.499 -8.168 1.00 79.81 306 LEU A N 1
ATOM 2461 C CA . LEU A 1 306 ? -7.459 17.240 -7.724 1.00 79.81 306 LEU A CA 1
ATOM 2462 C C . LEU A 1 306 ? -6.524 16.667 -8.813 1.00 79.81 306 LEU A C 1
ATOM 2464 O O . LEU A 1 306 ? -6.989 16.384 -9.917 1.00 79.81 306 LEU A O 1
ATOM 2468 N N . PRO A 1 307 ? -5.235 16.398 -8.535 1.00 78.31 307 PRO A N 1
ATOM 2469 C CA . PRO A 1 307 ? -4.309 15.817 -9.516 1.00 78.31 307 PRO A CA 1
ATOM 2470 C C . PRO A 1 307 ? -4.462 14.286 -9.653 1.00 78.31 307 PRO A C 1
ATOM 2472 O O . PRO A 1 307 ? -3.593 13.613 -10.207 1.00 78.31 307 PRO A O 1
ATOM 2475 N N . TYR A 1 308 ? -5.544 13.715 -9.118 1.00 74.62 308 TYR A N 1
ATOM 2476 C CA . TYR A 1 308 ? -5.753 12.276 -8.974 1.00 74.62 308 TYR A CA 1
ATOM 2477 C C . TYR A 1 308 ? -6.982 11.813 -9.751 1.00 74.62 308 TYR A C 1
ATOM 2479 O O . TYR A 1 308 ? -7.987 12.514 -9.836 1.00 74.62 308 TYR A O 1
ATOM 2487 N N . LYS A 1 309 ? -6.929 10.588 -10.277 1.00 69.00 309 LYS A N 1
ATOM 2488 C CA . LYS A 1 309 ? -8.069 9.917 -10.915 1.00 69.00 309 LYS A CA 1
ATOM 2489 C C . LYS A 1 309 ? -8.343 8.608 -10.182 1.00 69.00 309 LYS A C 1
ATOM 2491 O O . LYS A 1 309 ? -7.407 7.877 -9.866 1.00 69.00 309 LYS A O 1
ATOM 2496 N N . ARG A 1 310 ? -9.616 8.315 -9.895 1.00 55.41 310 ARG A N 1
ATOM 2497 C CA . ARG A 1 310 ? -10.008 7.068 -9.212 1.00 55.41 310 ARG A CA 1
ATOM 2498 C C . ARG A 1 310 ? -9.551 5.860 -10.038 1.00 55.41 310 ARG A C 1
ATOM 2500 O O . ARG A 1 310 ? -9.710 5.859 -11.256 1.00 55.41 310 ARG A O 1
ATOM 2507 N N . GLY A 1 311 ? -8.963 4.862 -9.380 1.00 47.81 311 GLY A N 1
ATOM 2508 C CA . GLY A 1 311 ? -8.426 3.659 -10.029 1.00 47.81 311 GLY A CA 1
ATOM 2509 C C . GLY A 1 311 ? -7.145 3.858 -10.855 1.00 47.81 311 GLY A C 1
ATOM 2510 O O . GLY A 1 311 ? -6.654 2.888 -11.427 1.00 47.81 311 GLY A O 1
ATOM 2511 N N . ALA A 1 312 ? -6.583 5.070 -10.928 1.00 48.12 312 ALA A N 1
ATOM 2512 C CA . ALA A 1 312 ? -5.299 5.306 -11.582 1.00 48.12 312 ALA A CA 1
ATOM 2513 C C . ALA A 1 312 ? -4.133 5.119 -10.600 1.00 48.12 312 ALA A C 1
ATOM 2515 O O . ALA A 1 312 ? -4.186 5.581 -9.459 1.00 48.12 312 ALA A O 1
ATOM 2516 N N . LEU A 1 313 ? -3.056 4.489 -11.074 1.00 44.25 313 LEU A N 1
ATOM 2517 C CA . LEU A 1 313 ? -1.774 4.480 -10.373 1.00 44.25 313 LEU A CA 1
ATOM 2518 C C . LEU A 1 313 ? -1.230 5.912 -10.235 1.00 44.25 313 LEU A C 1
ATOM 2520 O O . LEU A 1 313 ? -1.418 6.763 -11.109 1.00 44.25 313 LEU A O 1
ATOM 2524 N N . MET A 1 314 ? -0.547 6.167 -9.121 1.00 55.38 314 MET A N 1
ATOM 2525 C CA . MET A 1 314 ? 0.048 7.463 -8.812 1.00 55.38 314 MET A CA 1
ATOM 2526 C C . MET A 1 314 ? 1.340 7.298 -8.011 1.00 55.38 314 MET A C 1
ATOM 2528 O O . MET A 1 314 ? 1.426 6.448 -7.129 1.00 55.38 314 MET A O 1
ATOM 2532 N N . GLN A 1 315 ? 2.322 8.147 -8.289 1.00 51.91 315 GLN A N 1
ATOM 2533 C CA . GLN A 1 315 ? 3.472 8.394 -7.425 1.00 51.91 315 GLN A CA 1
ATOM 2534 C C . GLN A 1 315 ? 3.278 9.753 -6.753 1.00 51.91 315 GLN A C 1
ATOM 2536 O O . GLN A 1 315 ? 3.015 10.733 -7.448 1.00 51.91 315 GLN A O 1
ATOM 2541 N N . VAL A 1 316 ? 3.428 9.827 -5.430 1.00 56.72 316 VAL A N 1
ATOM 2542 C CA . VAL A 1 316 ? 3.446 11.093 -4.683 1.00 56.72 316 VAL A CA 1
ATOM 2543 C C . VAL A 1 316 ? 4.823 11.256 -4.052 1.00 56.72 316 VAL A C 1
ATOM 2545 O O . VAL A 1 316 ? 5.266 10.381 -3.314 1.00 56.72 316 VAL A O 1
ATOM 2548 N N . THR A 1 317 ? 5.488 12.374 -4.334 1.00 51.03 317 THR A N 1
ATOM 2549 C CA . THR A 1 317 ? 6.785 12.727 -3.741 1.00 51.03 317 THR A CA 1
ATOM 2550 C C . THR A 1 317 ? 6.634 14.040 -2.990 1.00 51.03 317 THR A C 1
ATOM 2552 O O . THR A 1 317 ? 6.198 15.031 -3.575 1.00 51.03 317 THR A O 1
ATOM 2555 N N . ILE A 1 318 ? 6.998 14.056 -1.708 1.00 58.84 318 ILE A N 1
ATOM 2556 C CA . ILE A 1 318 ? 6.958 15.250 -0.858 1.00 58.84 318 ILE A CA 1
ATOM 2557 C C . ILE A 1 318 ? 8.401 15.664 -0.569 1.00 58.84 318 ILE A C 1
ATOM 2559 O O . ILE A 1 318 ? 9.101 14.996 0.185 1.00 58.84 318 ILE A O 1
ATOM 2563 N N . PHE A 1 319 ? 8.852 16.769 -1.158 1.00 60.31 319 PHE A N 1
ATOM 2564 C CA . PHE A 1 319 ? 10.138 17.375 -0.817 1.00 60.31 319 PHE A CA 1
ATOM 2565 C C . PHE A 1 319 ? 9.960 18.365 0.332 1.00 60.31 319 PHE A C 1
ATOM 2567 O O . PHE A 1 319 ? 9.216 19.337 0.208 1.00 60.31 319 PHE A O 1
ATOM 2574 N N . CYS A 1 320 ? 10.677 18.155 1.434 1.00 64.44 320 CYS A N 1
ATOM 2575 C CA . CYS A 1 320 ? 10.819 19.157 2.485 1.00 64.44 320 CYS A CA 1
ATOM 2576 C C . CYS A 1 320 ? 11.990 20.092 2.131 1.00 64.44 320 CYS A C 1
ATOM 2578 O O . CYS A 1 320 ? 13.148 19.682 2.166 1.00 64.44 320 CYS A O 1
ATOM 2580 N N . SER A 1 321 ? 11.695 21.334 1.736 1.00 63.78 321 SER A N 1
ATOM 2581 C CA . SER A 1 321 ? 12.710 22.378 1.511 1.00 63.78 321 SER A CA 1
ATOM 2582 C C . SER A 1 321 ? 12.933 23.209 2.783 1.00 63.78 321 SER A C 1
ATOM 2584 O O . SER A 1 321 ? 12.221 23.035 3.767 1.00 63.78 321 SER A O 1
ATOM 2586 N N . HIS A 1 322 ? 13.847 24.185 2.767 1.00 64.50 322 HIS A N 1
ATOM 2587 C CA . HIS A 1 322 ? 14.036 25.105 3.903 1.00 64.50 322 HIS A CA 1
ATOM 2588 C C . HIS A 1 322 ? 12.828 26.013 4.219 1.00 64.50 322 HIS A C 1
ATOM 2590 O O . HIS A 1 322 ? 12.793 26.611 5.293 1.00 64.50 322 HIS A O 1
ATOM 2596 N N . HIS A 1 323 ? 11.854 26.160 3.312 1.00 76.19 323 HIS A N 1
ATOM 2597 C CA . HIS A 1 323 ? 10.771 27.150 3.452 1.00 76.19 323 HIS A CA 1
ATOM 2598 C C . HIS A 1 323 ? 9.355 26.567 3.324 1.00 76.19 323 HIS A C 1
ATOM 2600 O O . HIS A 1 323 ? 8.389 27.165 3.806 1.00 76.19 323 HIS A O 1
ATOM 2606 N N . GLN A 1 324 ? 9.216 25.428 2.648 1.00 81.44 324 GLN A N 1
ATOM 2607 C CA . GLN A 1 324 ? 7.929 24.803 2.346 1.00 81.44 324 GLN A CA 1
ATOM 2608 C C . GLN A 1 324 ? 8.072 23.313 2.022 1.00 81.44 324 GLN A C 1
ATOM 2610 O O . GLN A 1 324 ? 9.137 22.854 1.597 1.00 81.44 324 GLN A O 1
ATOM 2615 N N . TYR A 1 325 ? 6.973 22.577 2.133 1.00 79.12 325 TYR A N 1
ATOM 2616 C CA . TYR A 1 325 ? 6.810 21.298 1.452 1.00 79.12 325 TYR A CA 1
ATOM 2617 C C . TYR A 1 325 ? 6.458 21.538 -0.016 1.00 79.12 325 TYR A C 1
ATOM 2619 O O . TYR A 1 325 ? 5.698 22.453 -0.343 1.00 79.12 325 TYR A O 1
ATOM 2627 N N . GLU A 1 326 ? 6.979 20.696 -0.901 1.00 77.88 326 GLU A N 1
ATOM 2628 C CA . GLU A 1 326 ? 6.656 20.683 -2.325 1.00 77.88 326 GLU A CA 1
ATOM 2629 C C . GLU A 1 326 ? 6.169 19.290 -2.713 1.00 77.88 326 GLU A C 1
ATOM 2631 O O . GLU A 1 326 ? 6.883 18.308 -2.510 1.00 77.88 326 GLU A O 1
ATOM 2636 N N . VAL A 1 327 ? 4.955 19.192 -3.255 1.00 74.56 327 VAL A N 1
ATOM 2637 C CA . VAL A 1 327 ? 4.330 17.910 -3.587 1.00 74.56 327 VAL A CA 1
ATOM 2638 C C . VAL A 1 327 ? 4.265 17.724 -5.091 1.00 74.56 327 VAL A C 1
ATOM 2640 O O . VAL A 1 327 ? 3.667 18.520 -5.825 1.00 74.56 327 VAL A O 1
ATOM 2643 N N . PHE A 1 328 ? 4.859 16.625 -5.532 1.00 70.69 328 PHE A N 1
ATOM 2644 C CA . PHE A 1 328 ? 4.879 16.188 -6.913 1.00 70.69 328 PHE A CA 1
ATOM 2645 C C . PHE A 1 328 ? 3.971 14.969 -7.062 1.00 70.69 328 PHE A C 1
ATOM 2647 O O . PHE A 1 328 ? 4.036 14.050 -6.244 1.00 70.69 328 PHE A O 1
ATOM 2654 N N . VAL A 1 329 ? 3.141 14.950 -8.105 1.00 69.25 329 VAL A N 1
ATOM 2655 C CA . VAL A 1 329 ? 2.328 13.788 -8.482 1.00 69.25 329 VAL A CA 1
ATOM 2656 C C . VAL A 1 329 ? 2.779 13.323 -9.856 1.00 69.25 329 VAL A C 1
ATOM 2658 O O . VAL A 1 329 ? 2.810 14.110 -10.795 1.00 69.25 329 VAL A O 1
ATOM 2661 N N . ASN A 1 330 ? 3.169 12.053 -9.975 1.00 63.75 330 ASN A N 1
ATOM 2662 C CA . ASN A 1 330 ? 3.694 11.461 -11.213 1.00 63.75 330 ASN A CA 1
ATOM 2663 C C . ASN A 1 330 ? 4.870 12.244 -11.841 1.00 63.75 330 ASN A C 1
ATOM 2665 O O . ASN A 1 330 ? 5.047 12.239 -13.058 1.00 63.75 330 ASN A O 1
ATOM 2669 N N . GLY A 1 331 ? 5.671 12.914 -11.003 1.00 48.00 331 GLY A N 1
ATOM 2670 C CA . GLY A 1 331 ? 6.815 13.739 -11.407 1.00 48.00 331 GLY A CA 1
ATOM 2671 C C . GLY A 1 331 ? 6.501 15.218 -11.671 1.00 48.00 331 GLY A C 1
ATOM 2672 O O . GLY A 1 331 ? 7.431 16.017 -11.742 1.00 48.00 331 GLY A O 1
ATOM 2673 N N . GLU A 1 332 ? 5.231 15.619 -11.753 1.00 68.44 332 GLU A N 1
ATOM 2674 C CA . GLU A 1 332 ? 4.834 17.021 -11.946 1.00 68.44 332 GLU A CA 1
ATOM 2675 C C . GLU A 1 332 ? 4.585 17.713 -10.603 1.00 68.44 332 GLU A C 1
ATOM 2677 O O . GLU A 1 332 ? 3.921 17.160 -9.725 1.00 68.44 332 GLU A O 1
ATOM 2682 N N . LYS A 1 333 ? 5.100 18.936 -10.422 1.00 80.62 333 LYS A N 1
ATOM 2683 C CA . LYS A 1 333 ? 4.864 19.736 -9.210 1.00 80.62 333 LYS A CA 1
ATOM 2684 C C . LYS A 1 333 ? 3.420 20.230 -9.203 1.00 80.62 333 LYS A C 1
ATOM 2686 O O . LYS A 1 333 ? 3.041 21.019 -10.060 1.00 80.62 333 LYS A O 1
ATOM 2691 N N . THR A 1 334 ? 2.633 19.790 -8.225 1.00 80.50 334 THR A N 1
ATOM 2692 C CA . THR A 1 334 ? 1.192 20.098 -8.152 1.00 80.50 334 THR A CA 1
ATOM 2693 C C . THR A 1 334 ? 0.846 21.049 -7.015 1.00 80.50 334 THR A C 1
ATOM 2695 O O . THR A 1 334 ? -0.050 21.873 -7.160 1.00 80.50 334 THR A O 1
ATOM 2698 N N . HIS A 1 335 ? 1.555 20.962 -5.885 1.00 91.00 335 HIS A N 1
ATOM 2699 C CA . HIS A 1 335 ? 1.244 21.744 -4.690 1.00 91.00 335 HIS A CA 1
ATOM 2700 C C . HIS A 1 335 ? 2.506 22.189 -3.956 1.00 91.00 335 HIS A C 1
ATOM 2702 O O . HIS A 1 335 ? 3.542 21.525 -3.987 1.00 91.00 335 HIS A O 1
ATOM 2708 N N . THR A 1 336 ? 2.387 23.285 -3.217 1.00 90.62 336 THR A N 1
ATOM 2709 C CA . THR A 1 336 ? 3.325 23.680 -2.162 1.00 90.62 336 THR A CA 1
ATOM 2710 C C . THR A 1 336 ? 2.562 23.914 -0.860 1.00 90.62 336 THR A C 1
ATOM 2712 O O . THR A 1 336 ? 1.335 24.039 -0.874 1.00 90.62 336 THR A O 1
ATOM 2715 N N . TYR A 1 337 ? 3.258 23.935 0.272 1.00 93.88 337 TYR A N 1
ATOM 2716 C CA . TYR A 1 337 ? 2.678 24.298 1.566 1.00 93.88 337 TYR A CA 1
ATOM 2717 C C . TYR A 1 337 ? 3.764 24.886 2.465 1.00 93.88 337 TYR A C 1
ATOM 2719 O O . TYR A 1 337 ? 4.752 24.212 2.758 1.00 93.88 337 TYR A O 1
ATOM 2727 N N . LYS A 1 338 ? 3.622 26.154 2.867 1.00 93.31 338 LYS A N 1
ATOM 2728 C CA . LYS A 1 338 ? 4.638 26.842 3.679 1.00 93.31 338 LYS A CA 1
ATOM 2729 C C . LYS A 1 338 ? 4.739 26.217 5.067 1.00 93.31 338 LYS A C 1
ATOM 2731 O O . LYS A 1 338 ? 3.727 25.858 5.666 1.00 93.31 338 LYS A O 1
ATOM 2736 N N . HIS A 1 339 ? 5.957 26.136 5.596 1.00 82.88 339 HIS A N 1
ATOM 2737 C CA . HIS A 1 339 ? 6.203 25.564 6.920 1.00 82.88 339 HIS A CA 1
ATOM 2738 C C . HIS A 1 339 ? 5.502 26.371 8.014 1.00 82.88 339 HIS A C 1
ATOM 2740 O O . HIS A 1 339 ? 5.882 27.506 8.295 1.00 82.88 339 HIS A O 1
ATOM 2746 N N . ARG A 1 340 ? 4.474 25.778 8.633 1.00 93.19 340 ARG A N 1
ATOM 2747 C CA . ARG A 1 340 ? 3.811 26.326 9.832 1.00 93.19 340 ARG A CA 1
ATOM 2748 C C . ARG A 1 340 ? 4.370 25.739 11.128 1.00 93.19 340 ARG A C 1
ATOM 2750 O O . ARG A 1 340 ? 4.420 26.433 12.136 1.00 93.19 340 ARG A O 1
ATOM 2757 N N . TYR A 1 341 ? 4.826 24.490 11.068 1.00 83.12 341 TYR A N 1
ATOM 2758 C CA . TYR A 1 341 ? 5.683 23.870 12.071 1.00 83.12 341 TYR A CA 1
ATOM 2759 C C . TYR A 1 341 ? 7.136 23.974 11.595 1.00 83.12 341 TYR A C 1
ATOM 2761 O O . TYR A 1 341 ? 7.434 23.621 10.455 1.00 83.12 341 TYR A O 1
ATOM 2769 N N . THR A 1 342 ? 8.017 24.515 12.437 1.00 83.69 342 THR A N 1
ATOM 2770 C CA . THR A 1 342 ? 9.357 24.981 12.029 1.00 83.69 342 THR A CA 1
ATOM 2771 C C . THR A 1 342 ? 10.511 24.090 12.480 1.00 83.69 342 THR A C 1
ATOM 2773 O O . THR A 1 342 ? 11.606 24.218 11.941 1.00 83.69 342 THR A O 1
ATOM 2776 N N . LYS A 1 343 ? 10.276 23.177 13.429 1.00 76.62 343 LYS A N 1
ATOM 2777 C CA . LYS A 1 343 ? 11.261 22.199 13.909 1.00 76.62 343 LYS A CA 1
ATOM 2778 C C . LYS A 1 343 ? 11.255 20.947 13.034 1.00 76.62 343 LYS A C 1
ATOM 2780 O O . LYS A 1 343 ? 10.745 19.896 13.418 1.00 76.62 343 LYS A O 1
ATOM 2785 N N . LEU A 1 344 ? 11.727 21.086 11.802 1.00 70.19 344 LEU A N 1
ATOM 2786 C CA . LEU A 1 344 ? 11.630 20.033 10.785 1.00 70.19 344 LEU A CA 1
ATOM 2787 C C . LEU A 1 344 ? 12.388 18.752 11.184 1.00 70.19 344 LEU A C 1
ATOM 2789 O O . LEU A 1 344 ? 12.026 17.666 10.747 1.00 70.19 344 LEU A O 1
ATOM 2793 N N . GLU A 1 345 ? 13.390 18.874 12.053 1.00 63.44 345 GLU A N 1
ATOM 2794 C CA . GLU A 1 345 ? 14.163 17.787 12.657 1.00 63.44 345 GLU A CA 1
ATOM 2795 C C . GLU A 1 345 ? 13.380 16.916 13.658 1.00 63.44 345 GLU A C 1
ATOM 2797 O O . GLU A 1 345 ? 13.794 15.794 13.936 1.00 63.44 345 GLU A O 1
ATOM 2802 N N . GLU A 1 346 ? 12.248 17.398 14.186 1.00 67.00 346 GLU A N 1
ATOM 2803 C CA . GLU A 1 346 ? 11.348 16.619 15.054 1.00 67.00 346 GLU A CA 1
ATOM 2804 C C . GLU A 1 346 ? 10.334 15.772 14.240 1.00 67.00 346 GLU A C 1
ATOM 2806 O O . GLU A 1 346 ? 9.525 15.059 14.834 1.00 67.00 346 GLU A O 1
ATOM 2811 N N . ILE A 1 347 ? 10.351 15.842 12.898 1.00 62.19 347 ILE A N 1
ATOM 2812 C CA . ILE A 1 347 ? 9.460 15.082 12.003 1.00 62.19 347 ILE A CA 1
ATOM 2813 C C . ILE A 1 347 ? 10.072 13.706 11.714 1.00 62.19 347 ILE A C 1
ATOM 2815 O O . ILE A 1 347 ? 11.016 13.582 10.936 1.00 62.19 347 ILE A O 1
ATOM 2819 N N . ASP A 1 348 ? 9.508 12.666 12.323 1.00 48.41 348 ASP A N 1
ATOM 2820 C CA . ASP A 1 348 ? 10.053 11.305 12.345 1.00 48.41 348 ASP A CA 1
ATOM 2821 C C . ASP A 1 348 ? 9.130 10.242 11.721 1.00 48.41 348 ASP A C 1
ATOM 2823 O O . ASP A 1 348 ? 9.561 9.112 11.480 1.00 48.41 348 ASP A O 1
ATOM 2827 N N . VAL A 1 349 ? 7.870 10.584 11.426 1.00 42.84 349 VAL A N 1
ATOM 2828 C CA . VAL A 1 349 ? 6.853 9.624 10.967 1.00 42.84 349 VAL A CA 1
ATOM 2829 C C . VAL A 1 349 ? 6.147 10.097 9.692 1.00 42.84 349 VAL A C 1
ATOM 2831 O O . VAL A 1 349 ? 5.426 11.096 9.689 1.00 42.84 349 VAL A O 1
ATOM 2834 N N . LEU A 1 350 ? 6.279 9.313 8.618 1.00 46.78 350 LEU A N 1
ATOM 2835 C CA . LEU A 1 350 ? 5.430 9.379 7.425 1.00 46.78 350 LEU A CA 1
ATOM 2836 C C . LEU A 1 350 ? 4.266 8.390 7.581 1.00 46.78 350 LEU A C 1
ATOM 2838 O O . LEU A 1 350 ? 4.448 7.175 7.586 1.00 46.78 350 LEU A O 1
ATOM 2842 N N . ASP A 1 351 ? 3.064 8.932 7.729 1.00 46.31 351 ASP A N 1
ATOM 2843 C CA . ASP A 1 351 ? 1.828 8.217 8.033 1.00 46.31 351 ASP A CA 1
ATOM 2844 C C . ASP A 1 351 ? 0.935 8.251 6.788 1.00 46.31 351 ASP A C 1
ATOM 2846 O O . ASP A 1 351 ? 0.186 9.206 6.564 1.00 46.31 351 ASP A O 1
ATOM 2850 N N . ILE A 1 352 ? 1.076 7.243 5.921 1.00 45.84 352 ILE A N 1
ATOM 2851 C CA . ILE A 1 352 ? 0.247 7.145 4.721 1.00 45.84 352 ILE A CA 1
ATOM 2852 C C . ILE A 1 352 ? -0.969 6.291 4.993 1.00 45.84 352 ILE A C 1
ATOM 2854 O O . ILE A 1 352 ? -0.906 5.088 5.243 1.00 45.84 352 ILE A O 1
ATOM 2858 N N . ARG A 1 353 ? -2.100 6.950 4.826 1.00 47.06 353 ARG A N 1
ATOM 2859 C CA . ARG A 1 353 ? -3.400 6.351 4.695 1.00 47.06 353 ARG A CA 1
ATOM 2860 C C . ARG A 1 353 ? -3.800 6.618 3.201 1.00 47.06 353 ARG A C 1
ATOM 2862 O O . ARG A 1 353 ? -3.300 7.548 2.574 1.00 47.06 353 ARG A O 1
ATOM 2869 N N . GLY A 1 354 ? -4.641 5.802 2.566 1.00 47.59 354 GLY A N 1
ATOM 2870 C CA . GLY A 1 354 ? -5.067 5.952 1.163 1.00 47.59 354 GLY A CA 1
ATOM 2871 C C . GLY A 1 354 ? -6.166 4.939 0.791 1.00 47.59 354 GLY A C 1
ATOM 2872 O O . GLY A 1 354 ? -5.932 3.765 1.066 1.00 47.59 354 GLY A O 1
ATOM 2873 N N . ASP A 1 355 ? -7.338 5.299 0.219 1.00 38.91 355 ASP A N 1
ATOM 2874 C CA . ASP A 1 355 ? -8.115 4.278 -0.547 1.00 38.91 355 ASP A CA 1
ATOM 2875 C C . ASP A 1 355 ? -7.374 4.066 -1.865 1.00 38.91 355 ASP A C 1
ATOM 2877 O O . ASP A 1 355 ? -7.628 4.672 -2.906 1.00 38.91 355 ASP A O 1
ATOM 2881 N N . MET A 1 356 ? -6.253 3.392 -1.681 1.00 41.00 356 MET A N 1
ATOM 2882 C CA . MET A 1 356 ? -5.034 3.535 -2.435 1.00 41.00 356 MET A CA 1
ATOM 2883 C C . MET A 1 356 ? -4.248 2.299 -2.061 1.00 41.00 356 MET A C 1
ATOM 2885 O O . MET A 1 356 ? -3.916 2.064 -0.898 1.00 41.00 356 MET A O 1
ATOM 2889 N N . GLN A 1 357 ? -3.942 1.500 -3.063 1.00 38.78 357 GLN A N 1
ATOM 2890 C CA . GLN A 1 357 ? -3.011 0.410 -2.872 1.00 38.78 357 GLN A CA 1
ATOM 2891 C C . GLN A 1 357 ? -1.638 1.066 -2.713 1.00 38.78 357 GLN A C 1
ATOM 2893 O O . GLN A 1 357 ? -1.099 1.628 -3.663 1.00 38.78 357 GLN A O 1
ATOM 2898 N N . LEU A 1 358 ? -1.130 1.085 -1.479 1.00 33.88 358 LEU A N 1
ATOM 2899 C CA . LEU A 1 358 ? 0.191 1.610 -1.153 1.00 33.88 358 LEU A CA 1
ATOM 2900 C C . LEU A 1 358 ? 1.250 0.716 -1.790 1.00 33.88 358 LEU A C 1
ATOM 2902 O O . LEU A 1 358 ? 1.568 -0.351 -1.276 1.00 33.88 358 LEU A O 1
ATOM 2906 N N . THR A 1 359 ? 1.791 1.161 -2.918 1.00 33.50 359 THR A N 1
ATOM 2907 C CA . THR A 1 359 ? 2.760 0.390 -3.703 1.00 33.50 359 THR A CA 1
ATOM 2908 C C . THR A 1 359 ? 4.190 0.584 -3.214 1.00 33.50 359 THR A C 1
ATOM 2910 O O . THR A 1 359 ? 5.016 -0.316 -3.356 1.00 33.50 359 THR A O 1
ATOM 2913 N N . PHE A 1 360 ? 4.496 1.733 -2.604 1.00 35.44 360 PHE A N 1
ATOM 2914 C CA . PHE A 1 360 ? 5.745 2.006 -1.893 1.00 35.44 360 PHE A CA 1
ATOM 2915 C C . PHE A 1 360 ? 5.662 3.304 -1.071 1.00 35.44 360 PHE A C 1
ATOM 2917 O O . PHE A 1 360 ? 4.922 4.220 -1.418 1.00 35.44 360 PHE A O 1
ATOM 2924 N N . VAL A 1 361 ? 6.462 3.374 -0.003 1.00 33.19 361 VAL A N 1
ATOM 2925 C CA . VAL A 1 361 ? 6.683 4.537 0.859 1.00 33.19 361 VAL A CA 1
ATOM 2926 C C . VAL A 1 361 ? 8.191 4.665 1.122 1.00 33.19 361 VAL A C 1
ATOM 2928 O O . VAL A 1 361 ? 8.765 3.773 1.746 1.00 33.19 361 VAL A O 1
ATOM 2931 N N . GLN A 1 362 ? 8.830 5.747 0.661 1.00 33.62 362 GLN A N 1
ATOM 2932 C CA . GLN A 1 362 ? 10.223 6.081 1.002 1.00 33.62 362 GLN A CA 1
ATOM 2933 C C . GLN A 1 362 ? 10.234 7.285 1.956 1.00 33.62 362 GLN A C 1
ATOM 2935 O O . GLN A 1 362 ? 9.745 8.339 1.546 1.00 33.62 362 GLN A O 1
ATOM 2940 N N . PRO A 1 363 ? 10.755 7.145 3.188 1.00 33.09 363 PRO A N 1
ATOM 2941 C CA . PRO A 1 363 ? 11.112 8.278 4.042 1.00 33.09 363 PRO A CA 1
ATOM 2942 C C . PRO A 1 363 ? 12.297 9.080 3.475 1.00 33.09 363 PRO A C 1
ATOM 2944 O O . PRO A 1 363 ? 13.199 8.452 2.865 1.00 33.09 363 PRO A O 1
#

Organism: Anabarilius grahami (NCBI:txid495550)